Protein AF-A0A956DGI4-F1 (afdb_monomer_lite)

Secondary structure (DSSP, 8-state):
-----------------------PPP--B-TT-EEEEEEEETTSEEEEEEEE--SSSEEEEEEEGGGHHHHHHH-EEEETTT-PBPP---------SSEEEEEEE--SS---EEEEEEEE-PPPEEEEEEEEETTTEEEEEEEEE----SSS---S-EEEEE-----------SS--PPP-----TTS-S---------S--------EEEEEE-HHHHHGGG---------------------------------TTS----S-HHHHHHHHHHHTTSPEEEEEEE-TT-SSHHHHHHHHHHHHHHHHHHTT--GGGEEEEEEEEE-SSSEEEEE-S----

pLDDT: mean 73.69, std 21.44, range [23.88, 97.0]

Sequence (342 aa):
MTTQRFALGLAGLLGLLASTGCATPKIVEAPQTTLGSIVIYKNGVAYFERYADPKDKTLTLRVPVDRVDDFLKSLSIVDEKTGEPFPISYPTAQNHGDYVDMTIPLPDAPGRLKITYVTESPSWKPSYRIVLDDGGKARLQGWAVVDNTSGEDWKGIRVGVGSTSALSFRYDLHSVRLVERETLTSGEQLALAPPSGGTPYAVATRKVRVLGNIGAGDLAALDGRPIALETTVAAGADSADEGDDHGGGKKAGKVDVAKNRAGLDDHWFDNVRAQAGQHRIRVEGFAQTGDGDPGQASLERANKVKEKLVAMGVPDGNIDVVATGQFNREAVRVLATEQEVA

Structure (mmCIF, N/CA/C/O backbone):
data_AF-A0A956DGI4-F1
#
_entry.id   AF-A0A956DGI4-F1
#
loop_
_atom_site.group_PDB
_atom_site.id
_atom_site.type_symbol
_atom_site.label_atom_id
_atom_site.label_alt_id
_atom_site.label_comp_id
_atom_site.label_asym_id
_atom_site.label_entity_id
_atom_site.label_seq_id
_atom_site.pdbx_PDB_ins_code
_atom_site.Cartn_x
_atom_site.Cartn_y
_atom_site.Cartn_z
_atom_site.occupancy
_atom_site.B_iso_or_equiv
_atom_site.auth_seq_id
_atom_site.auth_comp_id
_atom_site.auth_asym_id
_atom_site.auth_atom_id
_atom_site.pdbx_PDB_model_num
ATOM 1 N N . MET A 1 1 ? 25.201 -75.216 35.289 1.00 36.78 1 MET A N 1
ATOM 2 C CA . MET A 1 1 ? 26.367 -75.348 34.391 1.00 36.78 1 MET A CA 1
ATOM 3 C C . MET A 1 1 ? 25.874 -75.086 32.974 1.00 36.78 1 MET A C 1
ATOM 5 O O . MET A 1 1 ? 24.927 -75.749 32.602 1.00 36.78 1 MET A O 1
ATOM 9 N N . THR A 1 2 ? 26.338 -74.157 32.143 1.00 41.38 2 THR A N 1
ATOM 10 C CA . THR A 1 2 ? 27.388 -73.127 32.183 1.00 41.38 2 THR A CA 1
ATOM 11 C C . THR A 1 2 ? 27.136 -72.315 30.888 1.00 41.38 2 THR A C 1
ATOM 13 O O . THR A 1 2 ? 26.994 -72.961 29.859 1.00 41.38 2 THR A O 1
ATOM 16 N N . THR A 1 3 ? 27.068 -70.969 30.956 1.00 41.59 3 THR A N 1
ATOM 17 C CA . THR A 1 3 ? 27.441 -69.979 29.892 1.00 41.59 3 THR A CA 1
ATOM 18 C C . THR A 1 3 ? 26.767 -70.054 28.487 1.00 41.59 3 THR A C 1
ATOM 20 O O . THR A 1 3 ? 26.258 -71.076 28.078 1.00 41.59 3 THR A O 1
ATOM 23 N N . GLN A 1 4 ? 26.666 -69.027 27.632 1.00 37.84 4 GLN A N 1
ATOM 24 C CA . GLN A 1 4 ? 27.251 -67.688 27.545 1.00 37.84 4 GLN A CA 1
ATOM 25 C C . GLN A 1 4 ? 26.430 -66.826 26.565 1.00 37.84 4 GLN A C 1
ATOM 27 O O . GLN A 1 4 ? 25.788 -67.321 25.645 1.00 37.84 4 GLN A O 1
ATOM 32 N N . ARG A 1 5 ? 26.519 -65.515 26.778 1.00 46.19 5 ARG A N 1
ATOM 33 C CA . ARG A 1 5 ? 25.968 -64.400 26.000 1.00 46.19 5 ARG A CA 1
ATOM 34 C C . ARG A 1 5 ? 26.623 -64.268 24.616 1.00 46.19 5 ARG A C 1
ATOM 36 O O . ARG A 1 5 ? 27.831 -64.451 24.529 1.00 46.19 5 ARG A O 1
ATOM 43 N N . PHE A 1 6 ? 25.888 -63.748 23.629 1.00 36.75 6 PHE A N 1
ATOM 44 C CA . PHE A 1 6 ? 26.435 -62.804 22.645 1.00 36.75 6 PHE A CA 1
ATOM 45 C C . PHE A 1 6 ? 25.366 -61.776 22.261 1.00 36.75 6 PHE A C 1
ATOM 47 O O . PHE A 1 6 ? 24.308 -62.110 21.737 1.00 36.75 6 PHE A O 1
ATOM 54 N N . ALA A 1 7 ? 25.651 -60.521 22.596 1.00 42.81 7 ALA A N 1
ATOM 55 C CA . ALA A 1 7 ? 24.921 -59.346 22.159 1.00 42.81 7 ALA A CA 1
ATOM 56 C C . ALA A 1 7 ? 25.509 -58.877 20.824 1.00 42.81 7 ALA A C 1
ATOM 58 O O . ALA A 1 7 ? 26.730 -58.839 20.692 1.00 42.81 7 ALA A O 1
ATOM 59 N N . LEU A 1 8 ? 24.665 -58.457 19.884 1.00 41.81 8 LEU A N 1
ATOM 60 C CA . LEU A 1 8 ? 25.049 -57.524 18.829 1.00 41.81 8 LEU A CA 1
ATOM 61 C C . LEU A 1 8 ? 23.871 -56.575 18.603 1.00 41.81 8 LEU A C 1
ATOM 63 O O . LEU A 1 8 ? 22.772 -56.997 18.249 1.00 41.81 8 LEU A O 1
ATOM 67 N N . GLY A 1 9 ? 24.100 -55.302 18.915 1.00 39.94 9 GLY A N 1
ATOM 68 C CA . GLY A 1 9 ? 23.129 -54.234 18.756 1.00 39.94 9 GLY A CA 1
ATOM 69 C C . GLY A 1 9 ? 22.966 -53.831 17.295 1.00 39.94 9 GLY A C 1
ATOM 70 O O . GLY A 1 9 ? 23.934 -53.774 16.541 1.00 39.94 9 GLY A O 1
ATOM 71 N N . LEU A 1 10 ? 21.735 -53.482 16.936 1.00 42.12 10 LEU A N 1
ATOM 72 C CA . LEU A 1 10 ? 21.436 -52.676 15.763 1.00 42.12 10 LEU A CA 1
ATOM 73 C C . LEU A 1 10 ? 20.620 -51.476 16.251 1.00 42.12 10 LEU A C 1
ATOM 75 O O . LEU A 1 10 ? 19.413 -51.563 16.467 1.00 42.12 10 LEU A O 1
ATOM 79 N N . ALA A 1 11 ? 21.315 -50.370 16.511 1.00 43.19 11 ALA A N 1
ATOM 80 C CA . ALA A 1 11 ? 20.700 -49.077 16.766 1.00 43.19 11 ALA A CA 1
ATOM 81 C C . ALA A 1 11 ? 20.099 -48.571 15.446 1.00 43.19 11 ALA A C 1
ATOM 83 O O . ALA A 1 11 ? 20.797 -48.023 14.594 1.00 43.19 11 ALA A O 1
ATOM 84 N N . GLY A 1 12 ? 18.806 -48.832 15.257 1.00 42.22 12 GLY A N 1
ATOM 85 C CA . GLY A 1 12 ? 18.016 -48.321 14.145 1.00 42.22 12 GLY A CA 1
ATOM 86 C C . GLY A 1 12 ? 17.655 -46.856 14.368 1.00 42.22 12 GLY A C 1
ATOM 87 O O . GLY A 1 12 ? 16.860 -46.533 15.244 1.00 42.22 12 GLY A O 1
ATOM 88 N N . LEU A 1 13 ? 18.280 -46.006 13.557 1.00 43.00 13 LEU A N 1
ATOM 89 C CA . LEU A 1 13 ? 18.002 -44.600 13.272 1.00 43.00 13 LEU A CA 1
ATOM 90 C C . LEU A 1 13 ? 16.515 -44.210 13.465 1.00 43.00 13 LEU A C 1
ATOM 92 O O . LEU A 1 13 ? 15.670 -44.494 12.616 1.00 43.00 13 LEU A O 1
ATOM 96 N N . LEU A 1 14 ? 16.193 -43.519 14.563 1.00 46.25 14 LEU A N 1
ATOM 97 C CA . LEU A 1 14 ? 14.907 -42.838 14.721 1.00 46.25 14 LEU A CA 1
ATOM 98 C C . LEU A 1 14 ? 14.994 -41.519 13.939 1.00 46.25 14 LEU A C 1
ATOM 100 O O . LEU A 1 14 ? 15.559 -40.533 14.409 1.00 46.25 14 LEU A O 1
ATOM 104 N N . GLY A 1 15 ? 14.523 -41.554 12.692 1.00 44.12 15 GLY A N 1
ATOM 105 C CA . GLY A 1 15 ? 14.494 -40.409 11.790 1.00 44.12 15 GLY A CA 1
ATOM 106 C C . GLY A 1 15 ? 13.700 -39.251 12.390 1.00 44.12 15 GLY A C 1
ATOM 107 O O . GLY A 1 15 ? 12.496 -39.351 12.615 1.00 44.12 15 GLY A O 1
ATOM 108 N N . LEU A 1 16 ? 14.412 -38.155 12.634 1.00 46.66 16 LEU A N 1
ATOM 109 C CA . LEU A 1 16 ? 13.902 -36.847 13.008 1.00 46.66 16 LEU A CA 1
ATOM 110 C C . LEU A 1 16 ? 12.985 -36.341 11.874 1.00 46.66 16 LEU A C 1
ATOM 112 O O . LEU A 1 16 ? 13.466 -35.802 10.877 1.00 46.66 16 LEU A O 1
ATOM 116 N N . LEU A 1 17 ? 11.665 -36.534 11.987 1.00 50.22 17 LEU A N 1
ATOM 117 C CA . LEU A 1 17 ? 10.711 -35.777 11.175 1.00 50.22 17 LEU A CA 1
ATOM 118 C C . LEU A 1 17 ? 10.783 -34.324 11.648 1.00 50.22 17 LEU A C 1
ATOM 120 O O . LEU A 1 17 ? 10.170 -33.944 12.644 1.00 50.22 17 LEU A O 1
ATOM 124 N N . ALA A 1 18 ? 11.581 -33.528 10.939 1.00 47.06 18 ALA A N 1
ATOM 125 C CA . ALA A 1 18 ? 11.559 -32.085 11.043 1.00 47.06 18 ALA A CA 1
ATOM 126 C C . ALA A 1 18 ? 10.129 -31.617 10.759 1.00 47.06 18 ALA A C 1
ATOM 128 O O . ALA A 1 18 ? 9.601 -31.785 9.660 1.00 47.06 18 ALA A O 1
ATOM 129 N N . SER A 1 19 ? 9.506 -31.054 11.786 1.00 45.88 19 SER A N 1
ATOM 130 C CA . SER A 1 19 ? 8.287 -30.272 11.693 1.00 45.88 19 SER A CA 1
ATOM 131 C C . SER A 1 19 ? 8.463 -29.215 10.604 1.00 45.88 19 SER A C 1
ATOM 133 O O . SER A 1 19 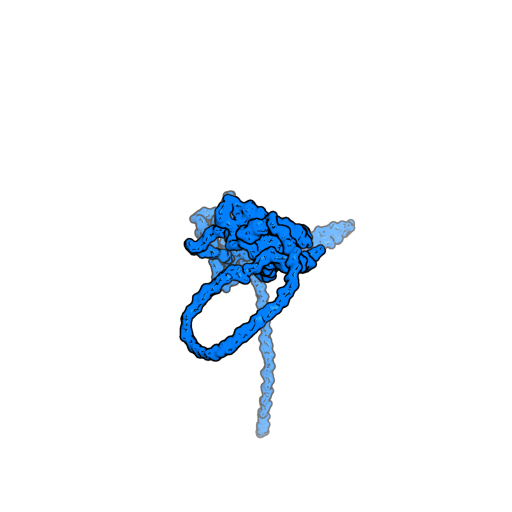? 9.145 -28.208 10.808 1.00 45.88 19 SER A O 1
ATOM 135 N N . THR A 1 20 ? 7.857 -29.435 9.443 1.00 47.94 20 THR A N 1
ATOM 136 C CA . THR A 1 20 ? 7.549 -28.366 8.500 1.00 47.94 20 THR A CA 1
ATOM 137 C C . THR A 1 20 ? 6.625 -27.404 9.232 1.00 47.94 20 THR A C 1
ATOM 139 O O . THR A 1 20 ? 5.431 -27.666 9.373 1.00 47.94 20 THR A O 1
ATOM 142 N N . GLY A 1 21 ? 7.198 -26.338 9.791 1.00 43.00 21 GLY A N 1
ATOM 143 C CA . GLY A 1 21 ? 6.426 -25.257 10.375 1.00 43.00 21 GLY A CA 1
ATOM 144 C C . GLY A 1 21 ? 5.516 -24.699 9.293 1.00 43.00 21 GLY A C 1
ATOM 145 O O . GLY A 1 21 ? 5.997 -24.165 8.295 1.00 43.00 21 GLY A O 1
ATOM 146 N N . CYS A 1 22 ? 4.204 -24.844 9.469 1.00 45.53 22 CYS A N 1
ATOM 147 C CA . CYS A 1 22 ? 3.253 -24.008 8.759 1.00 45.53 22 CYS A CA 1
ATOM 148 C C . CYS A 1 22 ? 3.603 -22.570 9.137 1.00 45.53 22 CYS A C 1
ATOM 150 O O . CYS A 1 22 ? 3.351 -22.158 10.269 1.00 45.53 22 CYS A O 1
ATOM 152 N N . ALA A 1 23 ? 4.242 -21.836 8.226 1.00 52.00 23 ALA A N 1
ATOM 153 C CA . ALA A 1 23 ? 4.429 -20.408 8.384 1.00 52.00 23 ALA A CA 1
ATOM 154 C C . ALA A 1 23 ? 3.029 -19.795 8.460 1.00 52.00 23 ALA A C 1
ATOM 156 O O . ALA A 1 23 ? 2.317 -19.705 7.459 1.00 52.00 23 ALA A O 1
ATOM 157 N N . THR A 1 24 ? 2.587 -19.471 9.672 1.00 61.22 24 THR A N 1
ATOM 158 C CA . THR A 1 24 ? 1.338 -18.751 9.874 1.00 61.22 24 THR A CA 1
ATOM 159 C C . THR A 1 24 ? 1.478 -17.403 9.177 1.00 61.22 24 THR A C 1
ATOM 161 O O . THR A 1 24 ? 2.504 -16.743 9.379 1.00 61.22 24 THR A O 1
ATOM 164 N N . PRO A 1 25 ? 0.503 -16.986 8.352 1.00 64.19 25 PRO A N 1
ATOM 165 C CA . PRO A 1 25 ? 0.557 -15.668 7.740 1.00 64.19 25 PRO A CA 1
ATOM 166 C C . PRO A 1 25 ? 0.709 -14.628 8.852 1.00 64.19 25 PRO A C 1
ATOM 168 O O . PRO A 1 25 ? -0.033 -14.673 9.831 1.00 64.19 25 PRO A O 1
ATOM 171 N N . LYS A 1 26 ? 1.693 -13.732 8.726 1.00 78.25 26 LYS A N 1
ATOM 172 C CA . LYS A 1 26 ? 1.887 -12.607 9.651 1.00 78.25 26 LYS A CA 1
ATOM 173 C C . LYS A 1 26 ? 0.815 -11.558 9.381 1.00 78.25 26 LYS A C 1
ATOM 175 O O . LYS A 1 26 ? 0.425 -11.372 8.224 1.00 78.25 26 LYS A O 1
ATOM 180 N N . ILE A 1 27 ? 0.307 -10.900 10.421 1.00 84.69 27 ILE A N 1
ATOM 181 C CA . ILE A 1 27 ? -0.916 -10.087 10.336 1.00 84.69 27 ILE A CA 1
ATOM 182 C C . ILE A 1 27 ? -0.747 -8.771 11.089 1.00 84.69 27 ILE A C 1
ATOM 184 O O . ILE A 1 27 ? 0.014 -8.710 12.039 1.00 84.69 27 ILE A O 1
ATOM 188 N N . VAL A 1 28 ? -1.443 -7.713 10.670 1.00 83.56 28 VAL A N 1
ATOM 189 C CA . VAL A 1 28 ? -1.433 -6.432 11.391 1.00 83.56 28 VAL A CA 1
ATOM 190 C C . VAL A 1 28 ? -2.102 -6.591 12.758 1.00 83.56 28 VAL A C 1
ATOM 192 O O . VAL A 1 28 ? -3.297 -6.871 12.826 1.00 83.56 28 VAL A O 1
ATOM 195 N N . GLU A 1 29 ? -1.352 -6.369 13.836 1.00 88.56 29 GLU A N 1
ATOM 196 C CA . GLU A 1 29 ? -1.858 -6.399 15.210 1.00 88.56 29 GLU A CA 1
ATOM 197 C C . GLU A 1 29 ? -2.193 -4.975 15.670 1.00 88.56 29 GLU A C 1
ATOM 199 O O . GLU A 1 29 ? -1.341 -4.085 15.685 1.00 88.56 29 GLU A O 1
ATOM 204 N N . ALA A 1 30 ? -3.446 -4.748 16.061 1.00 85.50 30 ALA A N 1
ATOM 205 C CA . ALA A 1 30 ? -3.943 -3.428 16.443 1.00 85.50 30 ALA A CA 1
ATOM 206 C C . ALA A 1 30 ? -4.818 -3.516 17.710 1.00 85.50 30 ALA A C 1
ATOM 208 O O . ALA A 1 30 ? -6.036 -3.326 17.633 1.00 85.50 30 ALA A O 1
ATOM 209 N N . PRO A 1 31 ? -4.226 -3.822 18.882 1.00 83.19 31 PRO A N 1
ATOM 210 C CA . PRO A 1 31 ? -4.966 -4.182 20.097 1.00 83.19 31 PRO A CA 1
ATOM 211 C C . PRO A 1 31 ? -5.831 -3.044 20.660 1.00 83.19 31 PRO A C 1
ATOM 213 O O . PRO A 1 31 ? -6.813 -3.300 21.348 1.00 83.19 31 PRO A O 1
ATOM 216 N N . GLN A 1 32 ? -5.497 -1.788 20.354 1.00 86.06 32 GLN A N 1
ATOM 217 C CA . GLN A 1 32 ? -6.248 -0.600 20.782 1.00 86.06 32 GLN A CA 1
ATOM 218 C C . GLN A 1 32 ? -7.413 -0.248 19.837 1.00 86.06 32 GLN A C 1
ATOM 220 O O . GLN A 1 32 ? -8.002 0.827 19.941 1.00 86.06 32 GLN A O 1
ATOM 225 N N . THR A 1 33 ? -7.731 -1.122 18.880 1.00 92.19 33 THR A N 1
ATOM 226 C CA . THR A 1 33 ? -8.705 -0.847 17.821 1.00 92.19 33 THR A CA 1
ATOM 227 C C . THR A 1 33 ? -9.729 -1.969 17.707 1.00 92.19 33 THR A C 1
ATOM 229 O O . THR A 1 33 ? -9.465 -3.114 18.060 1.00 92.19 33 THR A O 1
ATOM 232 N N . THR A 1 34 ? -10.898 -1.654 17.162 1.00 94.19 34 THR A N 1
ATOM 233 C CA . THR A 1 34 ? -11.936 -2.628 16.813 1.00 94.19 34 THR A CA 1
ATOM 234 C C . THR A 1 34 ? -12.131 -2.645 15.304 1.00 94.19 34 THR A C 1
ATOM 236 O O . THR A 1 34 ? -12.315 -1.589 14.696 1.00 94.19 34 THR A O 1
ATOM 239 N N . LEU A 1 35 ? -12.105 -3.832 14.694 1.00 95.19 35 LEU A N 1
ATOM 240 C CA . LEU A 1 35 ? -12.415 -3.998 13.276 1.00 95.19 35 LEU A CA 1
ATOM 241 C C . LEU A 1 35 ? -13.899 -3.691 13.017 1.00 95.19 35 LEU A C 1
ATOM 243 O O . LEU A 1 35 ? -14.771 -4.207 13.709 1.00 95.19 35 LEU A O 1
ATOM 247 N N . GLY A 1 36 ? -14.183 -2.842 12.029 1.00 95.12 36 GLY A N 1
ATOM 248 C CA . GLY A 1 36 ? -15.541 -2.427 11.669 1.00 95.12 36 GLY A CA 1
ATOM 249 C C . GLY A 1 36 ? -15.981 -2.929 10.299 1.00 95.12 36 GLY A C 1
ATOM 250 O O . GLY A 1 36 ? -17.061 -3.511 10.166 1.00 95.12 36 GLY A O 1
ATOM 251 N N . SER A 1 37 ? -15.134 -2.737 9.287 1.00 96.25 37 SER A N 1
ATOM 252 C CA . SER A 1 37 ? -15.418 -3.174 7.919 1.00 96.25 37 SER A CA 1
ATOM 253 C C . SER A 1 37 ? -14.202 -3.823 7.276 1.00 96.25 37 SER A C 1
ATOM 255 O O . SER A 1 37 ? -13.066 -3.408 7.503 1.00 96.25 37 SER A O 1
ATOM 257 N N . ILE A 1 38 ? -14.457 -4.794 6.404 1.00 95.25 38 ILE A N 1
ATOM 258 C CA . ILE A 1 38 ? -13.459 -5.358 5.502 1.00 95.25 38 ILE A CA 1
ATOM 259 C C . ILE A 1 38 ? -14.042 -5.478 4.096 1.00 95.25 38 ILE A C 1
ATOM 261 O O . ILE A 1 38 ? -15.174 -5.931 3.921 1.00 95.25 38 ILE A O 1
ATOM 265 N N . VAL A 1 39 ? -13.275 -5.080 3.082 1.00 94.75 39 VAL A N 1
ATOM 266 C CA . VAL A 1 39 ? -13.615 -5.311 1.673 1.00 94.75 39 VAL A CA 1
ATOM 267 C C . VAL A 1 39 ? -12.472 -6.047 1.002 1.00 94.75 39 VAL A C 1
ATOM 269 O O . VAL A 1 39 ? -11.353 -5.545 0.969 1.00 94.75 39 VAL A O 1
ATOM 272 N N . ILE A 1 40 ? -12.755 -7.227 0.457 1.00 93.94 40 ILE A N 1
ATOM 273 C CA . ILE A 1 40 ? -11.740 -8.121 -0.109 1.00 93.94 40 ILE A CA 1
ATOM 274 C C . ILE A 1 40 ? -11.855 -8.115 -1.622 1.00 93.94 40 ILE A C 1
ATOM 276 O O . ILE A 1 40 ? -12.933 -8.335 -2.182 1.00 93.94 40 ILE A O 1
ATOM 280 N N . TYR A 1 41 ? -10.737 -7.881 -2.295 1.00 92.00 41 TYR A N 1
ATOM 281 C CA . TYR A 1 41 ? -10.686 -7.749 -3.740 1.00 92.00 41 TYR A CA 1
ATOM 282 C C . TYR A 1 41 ? -10.040 -8.969 -4.397 1.00 92.00 41 TYR A C 1
ATOM 284 O O . TYR A 1 41 ? -9.203 -9.662 -3.819 1.00 92.00 41 TYR A O 1
ATOM 292 N N . LYS A 1 42 ? -10.426 -9.246 -5.648 1.00 91.50 42 LYS A N 1
ATOM 293 C CA . LYS A 1 42 ? -9.857 -10.366 -6.416 1.00 91.50 42 LYS A CA 1
ATOM 294 C C . LYS A 1 42 ? -8.380 -10.182 -6.767 1.00 91.50 42 LYS A C 1
ATOM 296 O O . LYS A 1 42 ? -7.699 -11.172 -7.002 1.00 91.50 42 LYS A O 1
ATOM 301 N N . ASN A 1 43 ? -7.887 -8.946 -6.796 1.00 89.00 43 ASN A N 1
ATOM 302 C CA . ASN A 1 43 ? -6.488 -8.618 -7.083 1.00 89.00 43 ASN A CA 1
ATOM 303 C C . ASN A 1 43 ? -5.537 -8.828 -5.882 1.00 89.00 43 ASN A C 1
ATOM 305 O O . ASN A 1 43 ? -4.384 -8.406 -5.946 1.00 89.00 43 ASN A O 1
ATOM 309 N N . GLY A 1 44 ? -5.997 -9.479 -4.807 1.00 89.06 44 GLY A N 1
ATOM 310 C CA . GLY A 1 44 ? -5.144 -9.910 -3.696 1.00 89.06 44 GLY A CA 1
ATOM 311 C C . GLY A 1 44 ? -4.915 -8.857 -2.613 1.00 89.06 44 GLY A C 1
ATOM 312 O O . GLY A 1 44 ? -3.974 -8.978 -1.834 1.00 89.06 44 GLY A O 1
ATOM 313 N N . VAL A 1 45 ? -5.754 -7.821 -2.553 1.00 90.88 45 VAL A N 1
ATOM 314 C CA . VAL A 1 45 ? -5.725 -6.838 -1.464 1.00 90.88 45 VAL A CA 1
ATOM 315 C C . VAL A 1 45 ? -7.054 -6.799 -0.722 1.00 90.88 45 VAL A C 1
ATOM 317 O O . VAL A 1 45 ? -8.115 -7.072 -1.288 1.00 90.88 45 VAL A O 1
ATOM 320 N N . ALA A 1 46 ? -7.002 -6.420 0.549 1.00 92.50 46 ALA A N 1
ATOM 321 C CA . ALA A 1 46 ? -8.181 -6.119 1.342 1.00 92.50 46 ALA A CA 1
ATOM 322 C C . ALA A 1 46 ? -8.072 -4.728 1.962 1.00 92.50 46 ALA A C 1
ATOM 324 O O . ALA A 1 46 ? -7.026 -4.344 2.483 1.00 92.50 46 ALA A O 1
ATOM 325 N N . TYR A 1 47 ? -9.177 -3.993 1.896 1.00 93.94 47 TYR A N 1
ATOM 326 C CA . TYR A 1 47 ? -9.391 -2.735 2.595 1.00 93.94 47 TYR A CA 1
ATOM 327 C C . TYR A 1 47 ? -9.958 -3.022 3.981 1.00 93.94 47 TYR A C 1
ATOM 329 O O . TYR A 1 47 ? -10.936 -3.761 4.105 1.00 93.94 47 TYR A O 1
ATOM 337 N N . PHE A 1 48 ? -9.369 -2.412 5.000 1.00 95.31 48 PHE A N 1
ATOM 338 C CA . PHE A 1 48 ? -9.780 -2.523 6.391 1.00 95.31 48 PHE A CA 1
ATOM 339 C C . PHE A 1 48 ? -10.216 -1.156 6.904 1.00 95.31 48 PHE A C 1
ATOM 341 O O . PHE A 1 48 ? -9.550 -0.152 6.666 1.00 95.31 48 PHE A O 1
ATOM 348 N N . GLU A 1 49 ? -11.313 -1.140 7.650 1.00 96.31 49 GLU A N 1
ATOM 349 C CA . GLU A 1 49 ? -11.786 0.006 8.417 1.00 96.31 49 GLU A CA 1
ATOM 350 C C . GLU A 1 49 ? -11.868 -0.414 9.882 1.00 96.31 49 GLU A C 1
ATOM 352 O O . GLU A 1 49 ? -12.581 -1.360 10.233 1.00 96.31 49 GLU A O 1
ATOM 357 N N . ARG A 1 50 ? -11.125 0.281 10.737 1.00 95.44 50 ARG A N 1
ATOM 358 C CA . ARG A 1 50 ? -11.065 0.053 12.179 1.00 95.44 50 ARG A CA 1
ATOM 359 C C . ARG A 1 50 ? -11.409 1.336 12.912 1.00 95.44 50 ARG A C 1
ATOM 361 O O . ARG A 1 50 ? -11.204 2.431 12.394 1.00 95.44 50 ARG A O 1
ATOM 368 N N . TYR A 1 51 ? -11.878 1.192 14.140 1.00 95.25 51 TYR A N 1
ATOM 369 C CA . TYR A 1 51 ? -12.154 2.316 15.022 1.00 95.25 51 TYR A CA 1
ATOM 370 C C . TYR A 1 51 ? -11.315 2.220 16.285 1.00 95.25 51 TYR A C 1
ATOM 372 O O . TYR A 1 51 ? -11.083 1.121 16.788 1.00 95.25 51 TYR A O 1
ATOM 380 N N . ALA A 1 52 ? -10.892 3.361 16.813 1.00 94.06 52 ALA A N 1
ATOM 381 C CA . ALA A 1 52 ? -10.212 3.448 18.098 1.00 94.06 52 ALA A CA 1
ATOM 382 C C . ALA A 1 52 ? -10.845 4.546 18.950 1.00 94.06 52 ALA A C 1
ATOM 384 O O . ALA A 1 52 ? -11.255 5.577 18.425 1.00 94.06 52 ALA A O 1
ATOM 385 N N . ASP A 1 53 ? -10.901 4.319 20.257 1.00 92.44 53 ASP A N 1
ATOM 386 C CA . ASP A 1 53 ? -11.235 5.333 21.260 1.00 92.44 53 ASP A CA 1
ATOM 387 C C . ASP A 1 53 ? -10.004 5.485 22.170 1.00 92.44 53 ASP A C 1
ATOM 389 O O . ASP A 1 53 ? -9.885 4.780 23.182 1.00 92.44 53 ASP A O 1
ATOM 393 N N . PRO A 1 54 ? -8.985 6.246 21.721 1.00 87.31 54 PRO A N 1
ATOM 394 C CA . PRO A 1 54 ? -7.682 6.269 22.366 1.00 87.31 54 PRO A CA 1
ATOM 395 C C . PRO A 1 54 ? -7.786 6.959 23.722 1.00 87.31 54 PRO A C 1
ATOM 397 O O . PRO A 1 54 ? -8.228 8.100 23.821 1.00 87.31 54 PRO A O 1
ATOM 400 N N . LYS A 1 55 ? -7.326 6.278 24.773 1.00 83.25 55 LYS A N 1
ATOM 401 C CA . LYS A 1 55 ? -7.166 6.883 26.106 1.00 83.25 55 LYS A CA 1
ATOM 402 C C . LYS A 1 55 ? -5.797 7.528 26.292 1.00 83.25 55 LYS A C 1
ATOM 404 O O . LYS A 1 55 ? -5.640 8.421 27.118 1.00 83.25 55 LYS A O 1
ATOM 409 N N . ASP A 1 56 ? -4.826 7.052 25.522 1.00 83.12 56 ASP A N 1
ATOM 410 C CA . ASP A 1 56 ? -3.442 7.491 25.563 1.00 83.12 56 ASP A CA 1
ATOM 411 C C . ASP A 1 56 ? -3.157 8.464 24.416 1.00 83.12 56 ASP A C 1
ATOM 413 O O . ASP A 1 56 ? -3.832 8.467 23.386 1.00 83.12 56 ASP A O 1
ATOM 417 N N . LYS A 1 57 ? -2.075 9.235 24.552 1.00 87.00 57 LYS A N 1
ATOM 418 C CA . LYS A 1 57 ? -1.574 10.140 23.502 1.00 87.00 57 LYS A CA 1
ATOM 419 C C . LYS A 1 57 ? -0.867 9.404 22.357 1.00 87.00 57 LYS A C 1
ATOM 421 O O . LYS A 1 57 ? -0.190 10.023 21.542 1.00 87.00 57 LYS A O 1
ATOM 426 N N . THR A 1 58 ? -0.955 8.079 22.322 1.00 87.31 58 THR A N 1
ATOM 427 C CA . THR A 1 58 ? -0.266 7.234 21.348 1.00 87.31 58 THR A CA 1
ATOM 428 C C . THR A 1 58 ? -1.143 6.061 20.952 1.00 87.31 58 THR A C 1
ATOM 430 O O . THR A 1 58 ? -1.716 5.395 21.814 1.00 87.31 58 THR A O 1
ATOM 433 N N . LEU A 1 59 ? -1.180 5.774 19.654 1.00 89.38 59 LEU A N 1
ATOM 434 C CA . LEU A 1 59 ? -1.776 4.571 19.086 1.00 89.38 59 LEU A CA 1
ATOM 435 C C . LEU A 1 59 ? -0.668 3.678 18.529 1.00 89.38 59 LEU A C 1
ATOM 437 O O . LEU A 1 59 ? 0.148 4.143 17.734 1.00 89.38 59 LEU A O 1
ATOM 441 N N . THR A 1 60 ? -0.657 2.401 18.904 1.00 89.00 60 THR A N 1
ATOM 442 C CA . THR A 1 60 ? 0.335 1.435 18.413 1.00 89.00 60 THR A CA 1
ATOM 443 C C . THR A 1 60 ? -0.295 0.417 17.469 1.00 89.00 60 THR A C 1
ATOM 445 O O . THR A 1 60 ? -1.283 -0.239 17.804 1.00 89.00 60 THR A O 1
ATOM 448 N N . LEU A 1 61 ? 0.318 0.259 16.295 1.00 90.38 61 LEU A N 1
ATOM 449 C CA . LEU A 1 61 ? -0.028 -0.729 15.275 1.00 90.38 61 LEU A CA 1
ATOM 450 C C . LEU A 1 61 ? 1.224 -1.552 14.965 1.00 90.38 61 LEU A C 1
ATOM 452 O O . LEU A 1 61 ? 2.260 -0.987 14.624 1.00 90.38 61 LEU A O 1
ATOM 456 N N . ARG A 1 62 ? 1.152 -2.878 15.079 1.00 90.19 62 ARG A N 1
ATOM 457 C CA . ARG A 1 62 ? 2.279 -3.767 14.767 1.00 90.19 62 ARG A CA 1
ATOM 458 C C . ARG A 1 62 ? 2.054 -4.368 13.395 1.00 90.19 62 ARG A C 1
ATOM 460 O O . ARG A 1 62 ? 1.112 -5.130 13.188 1.00 90.19 62 ARG A O 1
ATOM 467 N N . VAL A 1 63 ? 2.889 -3.988 12.439 1.00 90.12 63 VAL A N 1
ATOM 468 C CA . VAL A 1 63 ? 2.696 -4.321 11.026 1.00 90.12 63 VAL A CA 1
ATOM 469 C C . VAL A 1 63 ? 3.790 -5.294 10.589 1.00 90.12 63 VAL A C 1
ATOM 471 O O . VAL A 1 63 ? 4.966 -4.998 10.797 1.00 90.12 63 VAL A O 1
ATOM 474 N N . PRO A 1 64 ? 3.451 -6.448 9.992 1.00 89.69 64 PRO A N 1
ATOM 475 C CA . PRO A 1 64 ? 4.442 -7.353 9.415 1.00 89.69 64 PRO A CA 1
ATOM 476 C C . PRO A 1 64 ? 5.318 -6.642 8.384 1.00 89.69 64 PRO A C 1
ATOM 478 O O . PRO A 1 64 ? 4.782 -5.892 7.569 1.00 89.69 64 PRO A O 1
ATOM 481 N N . VAL A 1 65 ? 6.634 -6.888 8.384 1.00 85.88 65 VAL A N 1
ATOM 482 C CA . VAL A 1 65 ? 7.585 -6.210 7.471 1.00 85.88 65 VAL A CA 1
ATOM 483 C C . VAL A 1 65 ? 7.169 -6.336 6.002 1.00 85.88 65 VAL A C 1
ATOM 485 O O . VAL A 1 65 ? 7.242 -5.370 5.251 1.00 85.88 65 VAL A O 1
ATOM 488 N N . ASP A 1 66 ? 6.648 -7.495 5.606 1.00 85.62 66 ASP A N 1
ATOM 489 C CA . ASP A 1 66 ? 6.155 -7.782 4.256 1.00 85.62 66 ASP A CA 1
ATOM 490 C C . ASP A 1 66 ? 4.876 -7.018 3.873 1.00 85.62 66 ASP A C 1
ATOM 492 O O . ASP A 1 66 ? 4.531 -6.954 2.695 1.00 85.62 66 ASP A O 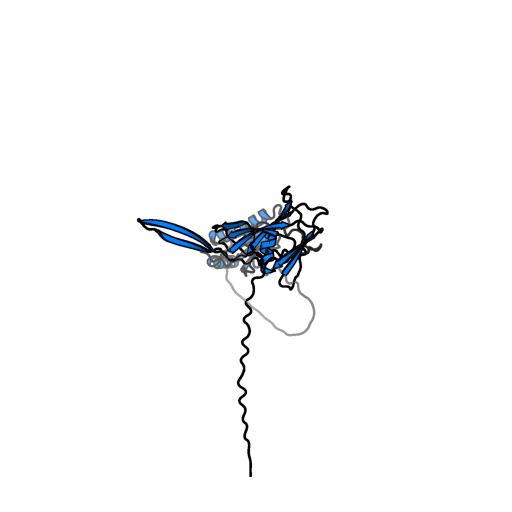1
ATOM 496 N N . ARG A 1 67 ? 4.182 -6.408 4.842 1.00 88.56 67 ARG A N 1
ATOM 497 C CA . ARG A 1 67 ? 2.967 -5.602 4.633 1.00 88.56 67 ARG A CA 1
ATOM 498 C C . ARG A 1 67 ? 3.163 -4.108 4.877 1.00 88.56 67 ARG A C 1
ATOM 500 O O . ARG A 1 67 ? 2.252 -3.339 4.572 1.00 88.56 67 ARG A O 1
ATOM 507 N N . VAL A 1 68 ? 4.310 -3.692 5.423 1.00 88.69 68 VAL A N 1
ATOM 508 C CA . VAL A 1 68 ? 4.592 -2.288 5.777 1.00 88.69 68 VAL A CA 1
ATOM 509 C C . VAL A 1 68 ? 4.388 -1.367 4.582 1.00 88.69 68 VAL A C 1
ATOM 511 O O . VAL A 1 68 ? 3.752 -0.328 4.718 1.00 88.69 68 VAL A O 1
ATOM 514 N N . ASP A 1 69 ? 4.865 -1.757 3.405 1.00 88.56 69 ASP A N 1
ATOM 515 C CA . ASP A 1 69 ? 4.780 -0.926 2.208 1.00 88.56 69 ASP A CA 1
ATOM 516 C C . ASP A 1 69 ? 3.344 -0.594 1.798 1.00 88.56 69 ASP A C 1
ATOM 518 O O . ASP A 1 69 ? 3.023 0.556 1.499 1.00 88.56 69 ASP A O 1
ATOM 522 N N . ASP A 1 70 ? 2.466 -1.593 1.782 1.00 89.06 70 ASP A N 1
ATOM 523 C CA . ASP A 1 70 ? 1.067 -1.403 1.392 1.00 89.06 70 ASP A CA 1
ATOM 524 C C . ASP A 1 70 ? 0.280 -0.674 2.481 1.00 89.06 70 ASP A C 1
ATOM 526 O O . ASP A 1 70 ? -0.566 0.178 2.186 1.00 89.06 70 ASP A O 1
ATOM 530 N N . PHE A 1 71 ? 0.639 -0.935 3.738 1.00 90.25 71 PHE A N 1
ATOM 531 C CA . PHE A 1 71 ? 0.115 -0.216 4.884 1.00 90.25 71 PHE A CA 1
ATOM 532 C C . PHE A 1 71 ? 0.447 1.280 4.793 1.00 90.25 71 PHE A C 1
ATOM 534 O O . PHE A 1 71 ? -0.458 2.108 4.841 1.00 90.25 71 PHE A O 1
ATOM 541 N N . LEU A 1 72 ? 1.712 1.644 4.559 1.00 88.88 72 LEU A N 1
ATOM 542 C CA . LEU A 1 72 ? 2.158 3.038 4.463 1.00 88.88 72 LEU A CA 1
ATOM 543 C C . LEU A 1 72 ? 1.550 3.794 3.270 1.00 88.88 72 LEU A C 1
ATOM 545 O O . LEU A 1 72 ? 1.273 4.983 3.391 1.00 88.88 72 LEU A O 1
ATOM 549 N N . LYS A 1 73 ? 1.288 3.125 2.136 1.00 88.44 73 LYS A N 1
ATOM 550 C CA . LYS A 1 73 ? 0.639 3.748 0.957 1.00 88.44 73 LYS A CA 1
ATOM 551 C C . LYS A 1 73 ? -0.785 4.217 1.215 1.00 88.44 73 LYS A C 1
ATOM 553 O O . LYS A 1 73 ? -1.280 5.083 0.498 1.00 88.44 73 LYS A O 1
ATOM 558 N N . SER A 1 74 ? -1.476 3.557 2.136 1.00 91.75 74 SER A N 1
ATOM 559 C CA . SER A 1 74 ? -2.934 3.613 2.232 1.00 91.75 74 SER A CA 1
ATOM 560 C C . SER A 1 74 ? -3.446 3.998 3.614 1.00 91.75 74 SER A C 1
ATOM 562 O O . SER A 1 74 ? -4.638 4.273 3.750 1.00 91.75 74 SER A O 1
ATOM 564 N N . LEU A 1 75 ? -2.571 4.020 4.624 1.00 93.25 75 LEU A N 1
ATOM 565 C CA . LEU A 1 75 ? -2.927 4.369 5.988 1.00 93.25 75 LEU A CA 1
ATOM 566 C C . LEU A 1 75 ? -3.524 5.775 6.041 1.00 93.25 75 LEU A C 1
ATOM 568 O O . LEU A 1 75 ? -2.892 6.767 5.685 1.00 93.25 75 LEU A O 1
ATOM 572 N N . SER A 1 76 ? -4.738 5.851 6.565 1.00 93.56 76 SER A N 1
ATOM 573 C CA . SER A 1 76 ? -5.415 7.098 6.879 1.00 93.56 76 SER A CA 1
ATOM 574 C C . SER A 1 76 ? -6.035 6.991 8.262 1.00 93.56 76 SER A C 1
ATOM 576 O O . SER A 1 76 ? -6.711 6.009 8.576 1.00 93.56 76 SER A O 1
ATOM 578 N N . ILE A 1 77 ? -5.782 8.003 9.088 1.00 93.56 77 ILE A N 1
ATOM 579 C CA . ILE A 1 77 ? -6.343 8.146 10.427 1.00 93.56 77 ILE A CA 1
ATOM 580 C C . ILE A 1 77 ? -7.075 9.480 10.442 1.00 93.56 77 ILE A C 1
ATOM 582 O O . ILE A 1 77 ? -6.459 10.528 10.244 1.00 93.56 77 ILE A O 1
ATOM 586 N N . VAL A 1 78 ? -8.386 9.428 10.646 1.00 93.75 78 VAL A N 1
ATOM 587 C CA . VAL A 1 78 ? -9.255 10.608 10.664 1.00 93.75 78 VAL A CA 1
ATOM 588 C C . VAL A 1 78 ? -10.121 10.609 11.913 1.00 93.75 78 VAL A C 1
ATOM 590 O O . VAL A 1 78 ? -10.424 9.547 12.464 1.00 93.75 78 VAL A O 1
ATOM 593 N N . ASP A 1 79 ? -10.558 11.786 12.344 1.00 92.38 79 ASP A N 1
ATOM 594 C CA . ASP A 1 79 ? -11.616 11.888 13.348 1.00 92.38 79 ASP A CA 1
ATOM 595 C C . ASP A 1 79 ? -12.925 11.360 12.740 1.00 92.38 79 ASP A C 1
ATOM 597 O O . ASP A 1 79 ? -13.288 11.697 11.611 1.00 92.38 79 ASP A O 1
ATOM 601 N N . GLU A 1 80 ? -13.629 10.484 13.454 1.00 93.44 80 GLU A N 1
ATOM 602 C CA . GLU A 1 80 ? -14.838 9.831 12.945 1.00 93.44 80 GLU A CA 1
ATOM 603 C C . GLU A 1 80 ? -15.965 10.838 12.671 1.00 93.44 80 GLU A C 1
ATOM 605 O O . GLU A 1 80 ? -16.743 10.641 11.735 1.00 93.44 80 GLU A O 1
ATOM 610 N N . LYS A 1 81 ? -16.060 11.909 13.469 1.00 91.38 81 LYS A N 1
ATOM 611 C CA . LYS A 1 81 ? -17.136 12.900 13.373 1.00 91.38 81 LYS A CA 1
ATOM 612 C C . LYS A 1 81 ? -16.806 13.999 12.376 1.00 91.38 81 LYS A C 1
ATOM 614 O O . LYS A 1 81 ? -17.674 14.362 11.586 1.00 91.38 81 LYS A O 1
ATOM 619 N N . THR A 1 82 ? -15.596 14.553 12.434 1.00 91.25 82 THR A N 1
ATOM 620 C CA . THR A 1 82 ? -15.214 15.697 11.588 1.00 91.25 82 THR A CA 1
ATOM 621 C C . THR A 1 82 ? -14.624 15.262 10.249 1.00 91.25 82 THR A C 1
ATOM 623 O O . THR A 1 82 ? -14.695 16.013 9.280 1.00 91.25 82 THR A O 1
ATOM 626 N N . GLY A 1 83 ? -14.070 14.047 10.163 1.00 91.94 83 GLY A N 1
ATOM 627 C CA . GLY A 1 83 ? -13.336 13.569 8.992 1.00 91.94 83 GLY A CA 1
ATOM 628 C C . GLY A 1 83 ? -11.959 14.216 8.822 1.00 91.94 83 GLY A C 1
ATOM 629 O O . GLY A 1 83 ? -11.303 13.971 7.810 1.00 91.94 83 GLY A O 1
ATOM 630 N N . GLU A 1 84 ? -11.515 15.030 9.783 1.00 90.56 84 GLU A N 1
ATOM 631 C CA . GLU A 1 84 ? -10.214 15.690 9.722 1.00 90.56 84 GLU A CA 1
ATOM 632 C C . GLU A 1 84 ? -9.079 14.663 9.855 1.00 90.56 84 GLU A C 1
ATOM 634 O O . GLU A 1 84 ? -9.123 13.817 10.756 1.00 90.56 84 GLU A O 1
ATOM 639 N N . PRO A 1 85 ? -8.068 14.701 8.969 1.00 90.81 85 PRO A N 1
ATOM 640 C CA . PRO A 1 85 ? -6.935 13.791 9.031 1.00 90.81 85 PRO A CA 1
ATOM 641 C C . PRO A 1 85 ? -5.948 14.182 10.132 1.00 90.81 85 PRO A C 1
ATOM 643 O O . PRO A 1 85 ? -5.647 15.358 10.331 1.00 90.81 85 PRO A O 1
ATOM 646 N N . PHE A 1 86 ? -5.376 13.177 10.792 1.00 85.12 86 PHE A N 1
ATOM 647 C CA . PHE A 1 86 ? -4.287 13.361 11.748 1.00 85.12 86 PHE A CA 1
ATOM 648 C C . PHE A 1 86 ? -2.920 13.224 11.063 1.00 85.12 86 PHE A C 1
ATOM 650 O O . PHE A 1 86 ? -2.756 12.358 10.199 1.00 85.12 86 PHE A O 1
ATOM 657 N N . PRO A 1 87 ? -1.913 14.035 11.445 1.00 81.12 87 PRO A N 1
ATOM 658 C CA . PRO A 1 87 ? -0.542 13.808 11.012 1.00 81.12 87 PRO A CA 1
ATOM 659 C C . PRO A 1 87 ? -0.028 12.490 11.600 1.00 81.12 87 PRO A C 1
ATOM 661 O O . PRO A 1 87 ? -0.200 12.216 12.787 1.00 81.12 87 PRO A O 1
ATOM 664 N N . ILE A 1 88 ? 0.618 11.679 10.766 1.00 78.81 88 ILE A N 1
ATOM 665 C CA . ILE A 1 88 ? 1.136 10.370 11.160 1.00 78.81 88 ILE A CA 1
ATOM 666 C C . ILE A 1 88 ? 2.657 10.435 11.126 1.00 78.81 88 ILE A C 1
ATOM 668 O O . ILE A 1 88 ? 3.257 10.596 10.065 1.00 78.81 88 ILE A O 1
ATOM 672 N N . SER A 1 89 ? 3.271 10.279 12.293 1.00 75.62 89 SER A N 1
ATOM 673 C CA . SER A 1 89 ? 4.711 10.074 12.433 1.00 75.62 89 SER A CA 1
ATOM 674 C C . SER A 1 89 ? 4.940 8.646 12.894 1.00 75.62 89 SER A C 1
ATOM 676 O O . SER A 1 89 ? 4.288 8.200 13.832 1.00 75.62 89 SER A O 1
ATOM 678 N N . TYR A 1 90 ? 5.863 7.936 12.258 1.00 74.75 90 TYR A N 1
ATOM 679 C CA . TYR A 1 90 ? 6.281 6.600 12.668 1.00 74.75 90 TYR A CA 1
ATOM 680 C C . TYR A 1 90 ? 7.810 6.521 12.607 1.00 74.75 90 TYR A C 1
ATOM 682 O O . TYR A 1 90 ? 8.429 7.205 11.787 1.00 74.75 90 TYR A O 1
ATOM 690 N N . PRO A 1 91 ? 8.451 5.731 13.481 1.00 69.19 91 PRO A N 1
ATOM 691 C CA . PRO A 1 91 ? 9.890 5.551 13.412 1.00 69.19 91 PRO A CA 1
ATOM 692 C C . PRO A 1 91 ? 10.253 4.816 12.117 1.00 69.19 91 PRO A C 1
ATOM 694 O O . PRO A 1 91 ? 9.760 3.716 11.863 1.00 69.19 91 PRO A O 1
ATOM 697 N N . THR A 1 92 ? 11.155 5.392 11.317 1.00 65.44 92 THR A N 1
ATOM 698 C CA . THR A 1 92 ? 11.850 4.664 10.246 1.00 65.44 92 THR A CA 1
ATOM 699 C C . THR A 1 92 ? 12.821 3.693 10.905 1.00 65.44 92 THR A C 1
ATOM 701 O O . THR A 1 92 ? 14.001 3.986 11.097 1.00 65.44 92 THR A O 1
ATOM 704 N N . ALA A 1 93 ? 12.300 2.565 11.369 1.00 57.28 93 ALA A N 1
ATOM 705 C CA . ALA A 1 93 ? 13.103 1.577 12.052 1.00 57.28 93 ALA A CA 1
ATOM 706 C C . ALA A 1 93 ? 13.904 0.773 11.018 1.00 57.28 93 ALA A C 1
ATOM 708 O O . ALA A 1 93 ? 13.330 0.099 10.164 1.00 57.28 93 ALA A O 1
ATOM 709 N N . GLN A 1 94 ? 15.236 0.808 11.122 1.00 57.62 94 GLN A N 1
ATOM 710 C CA . GLN A 1 94 ? 16.096 -0.249 10.583 1.00 57.62 94 GLN A CA 1
ATOM 711 C C . GLN A 1 94 ? 15.847 -1.521 11.412 1.00 57.62 94 GLN A C 1
ATOM 713 O O . GLN A 1 94 ? 16.628 -1.857 12.299 1.00 57.62 94 GLN A O 1
ATOM 718 N N . ASN A 1 95 ? 14.705 -2.183 11.222 1.00 55.94 95 ASN A N 1
ATOM 719 C CA . ASN A 1 95 ? 14.327 -3.333 12.040 1.00 55.94 95 ASN A CA 1
ATOM 720 C C . ASN A 1 95 ? 14.771 -4.652 11.396 1.00 55.94 95 ASN A C 1
ATOM 722 O O . ASN A 1 95 ? 14.376 -4.984 10.285 1.00 55.94 95 ASN A O 1
ATOM 726 N N . HIS A 1 96 ? 15.546 -5.428 12.160 1.00 57.66 96 HIS A N 1
ATOM 727 C CA . HIS A 1 96 ? 15.962 -6.815 11.896 1.00 57.66 96 HIS A CA 1
ATOM 728 C C . HIS A 1 96 ? 14.896 -7.864 12.318 1.00 57.66 96 HIS A C 1
ATOM 730 O O . HIS A 1 96 ? 15.204 -9.051 12.415 1.00 57.66 96 HIS A O 1
ATOM 736 N N . GLY A 1 97 ? 13.666 -7.439 12.641 1.00 74.06 97 GLY A N 1
ATOM 737 C CA . GLY A 1 97 ? 12.593 -8.293 13.171 1.00 74.06 97 GLY A CA 1
ATOM 738 C C . GLY A 1 97 ? 11.468 -8.571 12.171 1.00 74.06 97 GLY A C 1
ATOM 739 O O . GLY A 1 97 ? 11.411 -7.981 11.103 1.00 74.06 97 GLY A O 1
ATOM 740 N N . ASP A 1 98 ? 10.536 -9.450 12.543 1.00 85.38 98 ASP A N 1
ATOM 741 C CA . ASP A 1 98 ? 9.400 -9.855 11.699 1.00 85.38 98 ASP A CA 1
ATOM 742 C C . ASP A 1 98 ? 8.288 -8.796 11.568 1.00 85.38 98 ASP A C 1
ATOM 744 O O . ASP A 1 98 ? 7.450 -8.887 10.665 1.00 85.38 98 ASP A O 1
ATOM 748 N N . TYR A 1 99 ? 8.285 -7.812 12.470 1.00 87.19 99 TYR A N 1
ATOM 749 C CA . TYR A 1 99 ? 7.273 -6.769 12.615 1.00 87.19 99 TYR A CA 1
ATOM 750 C C . TYR A 1 99 ? 7.915 -5.388 12.776 1.00 87.19 99 TYR A C 1
ATOM 752 O O . TYR A 1 99 ? 9.022 -5.247 13.301 1.00 87.19 99 TYR A O 1
ATOM 760 N N . VAL A 1 100 ? 7.169 -4.363 12.375 1.00 85.81 100 VAL A N 1
ATOM 761 C CA . VAL A 1 100 ? 7.451 -2.952 12.628 1.00 85.81 100 VAL A CA 1
ATOM 762 C C . VAL A 1 100 ? 6.378 -2.406 13.561 1.00 85.81 100 VAL A C 1
ATOM 764 O O . VAL A 1 100 ? 5.196 -2.376 13.215 1.00 85.81 100 VAL A O 1
ATOM 767 N N . ASP A 1 101 ? 6.801 -1.964 14.743 1.00 86.00 101 ASP A N 1
ATOM 768 C CA . ASP A 1 101 ? 5.927 -1.301 15.707 1.00 86.00 101 ASP A CA 1
ATOM 769 C C . ASP A 1 101 ? 5.768 0.174 15.303 1.00 86.00 101 ASP A C 1
ATOM 771 O O . ASP A 1 101 ? 6.660 1.004 15.492 1.00 86.00 101 ASP A O 1
ATOM 775 N N . MET A 1 102 ? 4.621 0.506 14.716 1.00 86.00 102 MET A N 1
ATOM 776 C CA . MET A 1 102 ? 4.262 1.867 14.334 1.00 86.00 102 MET A CA 1
ATOM 777 C C . MET A 1 102 ? 3.556 2.541 15.504 1.00 86.00 102 MET A C 1
ATOM 779 O O . MET A 1 102 ? 2.447 2.162 15.877 1.00 86.00 102 MET A O 1
ATOM 783 N N . THR A 1 103 ? 4.205 3.546 16.087 1.00 87.00 103 THR A N 1
ATOM 784 C CA . THR A 1 103 ? 3.624 4.363 17.158 1.00 87.00 103 THR A CA 1
ATOM 785 C C . THR A 1 103 ? 3.220 5.710 16.587 1.00 87.00 103 THR A C 1
ATOM 787 O O . THR A 1 103 ? 4.087 6.491 16.209 1.00 87.00 103 THR A O 1
ATOM 790 N N . ILE A 1 104 ? 1.916 5.969 16.531 1.00 86.44 104 ILE A N 1
ATOM 791 C CA . ILE A 1 104 ? 1.336 7.207 16.022 1.00 86.44 104 ILE A CA 1
ATOM 792 C C . ILE A 1 104 ? 1.063 8.143 17.208 1.00 86.44 104 ILE A C 1
ATOM 794 O O . ILE A 1 104 ? 0.263 7.781 18.078 1.00 86.44 104 ILE A O 1
ATOM 798 N N . PRO A 1 105 ? 1.691 9.332 17.272 1.00 86.75 105 PRO A N 1
ATOM 799 C CA . PRO A 1 105 ? 1.357 10.332 18.278 1.00 86.75 105 PRO A CA 1
ATOM 800 C C . PRO A 1 105 ? -0.024 10.936 17.992 1.00 86.75 105 PRO A C 1
ATOM 802 O O . PRO A 1 105 ? -0.348 11.269 16.854 1.00 86.75 105 PRO A O 1
ATOM 805 N N . LEU A 1 106 ? -0.828 11.093 19.037 1.00 86.38 106 LEU A N 1
ATOM 806 C CA . LEU A 1 106 ? -2.171 11.667 19.006 1.00 86.38 106 LEU A CA 1
ATOM 807 C C . LEU A 1 106 ? -2.215 12.948 19.857 1.00 86.38 106 LEU A C 1
ATOM 809 O O . LEU A 1 106 ? -1.414 13.091 20.786 1.00 86.38 106 LEU A O 1
ATOM 813 N N . PRO A 1 107 ? -3.133 13.890 19.570 1.00 82.00 107 PRO A N 1
ATOM 814 C CA . PRO A 1 107 ? -3.347 15.051 20.432 1.00 82.00 107 PRO A CA 1
ATOM 815 C C . PRO A 1 107 ? -3.891 14.641 21.810 1.00 82.00 107 PRO A C 1
ATOM 817 O O . PRO A 1 107 ? -4.297 13.504 22.014 1.00 82.00 107 PRO A O 1
ATOM 820 N N . ASP A 1 108 ? -3.932 15.585 22.754 1.00 76.00 108 ASP A N 1
ATOM 821 C CA . ASP A 1 108 ? -4.298 15.325 24.157 1.00 76.00 108 ASP A CA 1
ATOM 822 C C . ASP A 1 108 ? -5.732 14.812 24.364 1.00 76.00 108 ASP A C 1
ATOM 824 O O . ASP A 1 108 ? -5.997 14.113 25.339 1.00 76.00 108 ASP A O 1
ATOM 828 N N . ALA A 1 109 ? -6.651 15.155 23.462 1.00 73.94 109 ALA A N 1
ATOM 829 C CA . ALA A 1 109 ? -8.043 14.718 23.496 1.00 73.94 109 ALA A CA 1
ATOM 830 C C . ALA A 1 109 ? -8.497 14.334 22.080 1.00 73.94 109 ALA A C 1
ATOM 832 O O . ALA A 1 109 ? -9.215 15.104 21.435 1.00 73.94 109 ALA A O 1
ATOM 833 N N . PRO A 1 110 ? -8.038 13.186 21.552 1.00 76.25 110 PRO A N 1
ATOM 834 C CA . PRO A 1 110 ? -8.498 12.721 20.258 1.00 76.25 110 PRO A CA 1
ATOM 835 C C . PRO A 1 110 ? -9.968 12.305 20.386 1.00 76.25 110 PRO A C 1
ATOM 837 O O . PRO A 1 110 ? -10.366 11.665 21.360 1.00 76.25 110 PRO A O 1
ATOM 840 N N . GLY A 1 111 ? -10.789 12.675 19.403 1.00 85.19 111 GLY A N 1
ATOM 841 C CA . GLY A 1 111 ? -12.100 12.060 19.248 1.00 85.19 111 GLY A CA 1
ATOM 842 C C . GLY A 1 111 ? -11.971 10.578 18.891 1.00 85.19 111 GLY A C 1
ATOM 843 O O . GLY A 1 111 ? -10.875 10.023 18.764 1.00 85.19 111 GLY A O 1
ATOM 844 N N . ARG A 1 112 ? -13.113 9.919 18.681 1.00 93.06 112 ARG A N 1
ATOM 845 C CA . ARG A 1 112 ? -13.115 8.556 18.146 1.00 93.06 112 ARG A CA 1
ATOM 846 C C . ARG A 1 112 ? -12.454 8.570 16.772 1.00 93.06 112 ARG A C 1
ATOM 848 O O . ARG A 1 112 ? -12.830 9.355 15.907 1.00 93.06 112 ARG A O 1
ATOM 855 N N . LEU A 1 113 ? -11.469 7.706 16.579 1.00 94.44 113 LEU A N 1
ATOM 856 C CA . LEU A 1 113 ? -10.687 7.648 15.353 1.00 94.44 113 LEU A CA 1
ATOM 857 C C . LEU A 1 113 ? -11.267 6.604 14.411 1.00 94.44 113 LEU A C 1
ATOM 859 O O . LEU A 1 113 ? -11.636 5.508 14.839 1.00 94.44 113 LEU A O 1
ATOM 863 N N . LYS A 1 114 ? -11.262 6.917 13.119 1.00 95.88 114 LYS A N 1
ATOM 864 C CA . LYS A 1 114 ? -11.443 5.953 12.037 1.00 95.88 114 LYS A CA 1
ATOM 865 C C . LYS A 1 114 ? -10.102 5.745 11.344 1.00 95.88 114 LYS A C 1
ATOM 867 O O . LYS A 1 114 ? -9.496 6.685 10.837 1.00 95.88 114 LYS A O 1
ATOM 872 N N . ILE A 1 115 ? -9.658 4.498 11.329 1.00 95.50 115 ILE A N 1
ATOM 873 C CA . ILE A 1 115 ? -8.378 4.058 10.787 1.00 95.50 115 ILE A CA 1
ATOM 874 C C . ILE A 1 115 ? -8.679 3.196 9.573 1.00 95.50 115 ILE A C 1
ATOM 876 O O . ILE A 1 115 ? -9.426 2.222 9.667 1.00 95.50 115 ILE A O 1
ATOM 880 N N . THR A 1 116 ? -8.105 3.543 8.431 1.00 96.19 116 THR A N 1
ATOM 881 C CA . THR A 1 116 ? -8.302 2.797 7.189 1.00 96.19 116 THR A CA 1
ATOM 882 C C . THR A 1 116 ? -6.968 2.487 6.547 1.00 96.19 116 THR A C 1
ATOM 884 O O . THR A 1 116 ? -6.054 3.304 6.613 1.00 96.19 116 THR A O 1
ATOM 887 N N . TYR A 1 117 ? -6.840 1.291 5.985 1.00 94.69 117 TYR A N 1
ATOM 888 C CA . TYR A 1 117 ? -5.623 0.847 5.315 1.00 94.69 117 TYR A CA 1
ATOM 889 C C . TYR A 1 117 ? -5.922 -0.333 4.389 1.00 94.69 117 TYR A C 1
ATOM 891 O O . TYR A 1 117 ? -6.972 -0.975 4.470 1.00 94.69 117 TYR A O 1
ATOM 899 N N . VAL A 1 118 ? -4.972 -0.636 3.515 1.00 92.69 118 VAL A N 1
ATOM 900 C CA . VAL A 1 118 ? -4.996 -1.758 2.584 1.00 92.69 118 VAL A CA 1
ATOM 901 C C . VAL A 1 118 ? -3.797 -2.656 2.865 1.00 92.69 118 VAL A C 1
ATOM 903 O O . VAL A 1 118 ? -2.687 -2.170 3.053 1.00 92.69 118 VAL A O 1
ATOM 906 N N . THR A 1 119 ? -4.011 -3.971 2.899 1.00 91.00 119 THR A N 1
ATOM 907 C CA . THR A 1 119 ? -2.906 -4.945 2.930 1.00 91.00 119 THR A CA 1
ATOM 908 C C . THR A 1 119 ? -3.180 -6.121 2.010 1.00 91.00 119 THR A C 1
ATOM 910 O O . THR A 1 119 ? -4.325 -6.358 1.611 1.00 91.00 119 THR A O 1
ATOM 913 N N . GLU A 1 120 ? -2.128 -6.879 1.710 1.00 89.81 120 GLU A N 1
ATOM 914 C CA . GLU A 1 120 ? -2.238 -8.163 1.030 1.00 89.81 120 GLU A CA 1
ATOM 915 C C . GLU A 1 120 ? -3.213 -9.106 1.755 1.00 89.81 120 GLU A C 1
ATOM 917 O O . GLU A 1 120 ? -3.213 -9.244 2.985 1.00 89.81 120 GLU A O 1
ATOM 922 N N . SER A 1 121 ? -4.076 -9.751 0.976 1.00 90.88 121 SER A N 1
ATOM 923 C CA . SER A 1 121 ? -5.104 -10.663 1.466 1.00 90.88 121 SER A CA 1
ATOM 924 C C . SER A 1 121 ? -5.429 -11.713 0.403 1.00 90.88 121 SER A C 1
ATOM 926 O O . SER A 1 121 ? -5.386 -11.403 -0.791 1.00 90.88 121 SER A O 1
ATOM 928 N N . PRO A 1 122 ? -5.776 -12.956 0.790 1.00 91.19 122 PRO A N 1
ATOM 929 C CA . PRO A 1 122 ? -6.229 -13.951 -0.171 1.00 91.19 122 PRO A CA 1
ATOM 930 C C . PRO A 1 122 ? -7.407 -13.443 -1.002 1.00 91.19 122 PRO A C 1
ATOM 932 O O . PRO A 1 122 ? -8.335 -12.811 -0.493 1.00 91.19 122 PRO A O 1
ATOM 935 N N . SER A 1 123 ? -7.395 -13.762 -2.293 1.00 91.00 123 SER A N 1
ATOM 936 C CA . SER A 1 123 ? -8.522 -13.448 -3.163 1.00 91.00 123 SER A CA 1
ATOM 937 C C . SER A 1 123 ? -9.762 -14.250 -2.756 1.00 91.00 123 SER A C 1
ATOM 939 O O . SER A 1 123 ? -9.698 -15.448 -2.464 1.00 91.00 123 SER A O 1
ATOM 941 N N . TRP A 1 124 ? -10.920 -13.589 -2.766 1.00 93.44 124 TRP A N 1
ATOM 942 C CA . TRP A 1 124 ? -12.193 -14.266 -2.542 1.00 93.44 124 TRP A CA 1
ATOM 943 C C . TRP A 1 124 ? -12.581 -15.107 -3.766 1.00 93.44 124 TRP A C 1
ATOM 945 O O . TRP A 1 124 ? -12.349 -14.725 -4.919 1.00 93.44 124 TRP A O 1
ATOM 955 N N . LYS A 1 125 ? -13.213 -16.256 -3.519 1.00 93.56 125 LYS A N 1
ATOM 956 C CA . LYS A 1 125 ? -13.581 -17.226 -4.559 1.00 93.56 125 LYS A CA 1
ATOM 957 C C . LYS A 1 125 ? -15.101 -17.215 -4.752 1.00 93.56 125 LYS A C 1
ATOM 959 O O . LYS A 1 125 ? -15.827 -17.482 -3.790 1.00 93.56 125 LYS A O 1
ATOM 964 N N . PRO A 1 126 ? -15.620 -16.912 -5.955 1.00 93.50 126 PRO A N 1
ATOM 965 C CA . PRO A 1 126 ? -17.039 -17.071 -6.227 1.00 93.50 126 PRO A CA 1
ATOM 966 C C . PRO A 1 126 ? -17.376 -18.557 -6.364 1.00 93.50 126 PRO A C 1
ATOM 968 O O . PRO A 1 126 ? -16.649 -19.309 -7.008 1.00 93.50 126 PRO A O 1
ATOM 971 N N . SER A 1 127 ? -18.503 -18.971 -5.802 1.00 95.12 127 SER A N 1
ATOM 972 C CA . SER A 1 127 ? -19.069 -20.299 -6.031 1.00 95.12 127 SER A CA 1
ATOM 973 C C . SER A 1 127 ? -20.533 -20.150 -6.400 1.00 95.12 127 SER A C 1
ATOM 975 O O . SER A 1 127 ? -21.242 -19.348 -5.796 1.00 95.12 127 SER A O 1
ATOM 977 N N . TYR A 1 128 ? -20.988 -20.904 -7.396 1.00 95.75 128 TYR A N 1
ATOM 978 C CA . TYR A 1 128 ? -22.367 -20.862 -7.865 1.00 95.75 128 TYR A CA 1
ATOM 979 C C . TYR A 1 128 ? -22.909 -22.279 -7.991 1.00 95.75 128 TYR A C 1
ATOM 981 O O . TYR A 1 128 ? -22.196 -23.181 -8.428 1.00 95.75 128 TYR A O 1
ATOM 989 N N . ARG A 1 129 ? -24.185 -22.474 -7.652 1.00 96.00 129 ARG A N 1
ATOM 990 C CA . ARG A 1 129 ? -24.902 -23.714 -7.972 1.00 96.00 129 ARG A CA 1
ATOM 991 C C . ARG A 1 129 ? -26.294 -23.411 -8.497 1.00 96.00 129 ARG A C 1
ATOM 993 O O . ARG A 1 129 ? -26.948 -22.479 -8.029 1.00 96.00 129 ARG A O 1
ATOM 1000 N N . ILE A 1 130 ? -26.741 -24.224 -9.445 1.00 95.62 130 ILE A N 1
ATOM 1001 C CA . ILE A 1 130 ? -28.119 -24.224 -9.931 1.00 95.62 130 ILE A CA 1
ATOM 1002 C C . ILE A 1 130 ? -28.838 -25.377 -9.240 1.00 95.62 130 ILE A C 1
ATOM 1004 O O . ILE A 1 130 ? -28.363 -26.510 -9.261 1.00 95.62 130 ILE A O 1
ATOM 1008 N N . VAL A 1 131 ? -29.964 -25.073 -8.608 1.00 95.44 131 VAL A N 1
ATOM 1009 C CA . VAL A 1 131 ? -30.862 -26.055 -8.003 1.00 95.44 131 VAL A CA 1
ATOM 1010 C C . VAL A 1 131 ? -32.129 -26.082 -8.843 1.00 95.44 131 VAL A C 1
ATOM 1012 O O . VAL A 1 131 ? -32.743 -25.038 -9.052 1.00 95.44 131 VAL A O 1
ATOM 1015 N N . LEU A 1 132 ? -32.482 -27.253 -9.364 1.00 95.62 132 LEU A N 1
ATOM 1016 C CA . LEU A 1 132 ? -33.752 -27.468 -10.050 1.00 95.62 132 LEU A CA 1
ATOM 1017 C C . LEU A 1 132 ? -34.793 -27.838 -8.993 1.00 95.62 132 LEU A C 1
ATOM 1019 O O . LEU A 1 132 ? -34.587 -28.791 -8.245 1.00 95.62 132 LEU A O 1
ATOM 1023 N N . ASP A 1 133 ? -35.863 -27.058 -8.917 1.00 92.69 133 ASP A N 1
ATOM 1024 C CA . ASP A 1 133 ? -36.996 -27.299 -8.030 1.00 92.69 133 ASP A CA 1
ATOM 1025 C C . ASP A 1 133 ? -38.103 -28.056 -8.794 1.00 92.69 133 ASP A C 1
ATOM 1027 O O . ASP A 1 133 ? -38.146 -28.069 -10.033 1.00 92.69 133 ASP A O 1
ATOM 1031 N N . ASP A 1 134 ? -39.037 -28.663 -8.059 1.00 87.50 134 ASP A N 1
ATOM 1032 C CA . ASP A 1 134 ? -40.189 -29.345 -8.653 1.00 87.50 134 ASP A CA 1
ATOM 1033 C C . ASP A 1 134 ? -41.024 -28.381 -9.520 1.00 87.50 134 ASP A C 1
ATOM 1035 O O . ASP A 1 134 ? -41.226 -27.208 -9.193 1.00 87.50 134 ASP A O 1
ATOM 1039 N N . GLY A 1 135 ? -41.518 -28.872 -10.659 1.00 86.12 135 GLY A N 1
ATOM 1040 C CA . GLY A 1 135 ? -42.297 -28.061 -11.604 1.00 86.12 135 GLY A CA 1
ATOM 1041 C C . GLY A 1 135 ? -41.465 -27.222 -12.583 1.00 86.12 135 GLY A C 1
ATOM 1042 O O . GLY A 1 135 ? -41.987 -26.267 -13.155 1.00 86.12 135 GLY A O 1
ATOM 1043 N N . GLY A 1 136 ? -40.187 -27.562 -12.793 1.00 88.38 136 GLY A N 1
ATOM 1044 C CA . GLY A 1 136 ? -39.357 -26.992 -13.865 1.00 88.38 136 GLY A CA 1
ATOM 1045 C C . GLY A 1 136 ? -38.778 -25.606 -13.568 1.00 88.38 136 GLY A C 1
ATOM 1046 O O . GLY A 1 136 ? -38.271 -24.944 -14.472 1.00 88.38 136 GLY A O 1
ATOM 1047 N N . LYS A 1 137 ? -38.841 -25.154 -12.311 1.00 93.75 137 LYS A N 1
ATOM 1048 C CA . LYS A 1 137 ? -38.198 -23.909 -11.872 1.00 93.75 137 LYS A CA 1
ATOM 1049 C C . LYS A 1 137 ? -36.726 -24.170 -11.556 1.00 93.75 137 LYS A C 1
ATOM 1051 O O . LYS A 1 137 ? -36.376 -25.212 -11.015 1.00 93.75 137 LYS A O 1
ATOM 1056 N N . ALA A 1 138 ? -35.864 -23.210 -11.874 1.00 95.00 138 ALA A N 1
ATOM 1057 C CA . ALA A 1 138 ? -34.444 -23.262 -11.545 1.00 95.00 138 ALA A CA 1
ATOM 1058 C C . ALA A 1 138 ? -34.070 -22.079 -10.649 1.00 95.00 138 ALA A C 1
ATOM 1060 O O . ALA A 1 138 ? -34.455 -20.939 -10.914 1.00 95.00 138 ALA A O 1
ATOM 1061 N N . ARG A 1 139 ? -33.282 -22.343 -9.608 1.00 95.25 139 ARG A N 1
ATOM 1062 C CA . ARG A 1 139 ? -32.762 -21.340 -8.681 1.00 95.25 139 ARG A CA 1
ATOM 1063 C C . ARG A 1 139 ? -31.244 -21.298 -8.746 1.00 95.25 139 ARG A C 1
ATOM 1065 O O . ARG A 1 139 ? -30.576 -22.295 -8.483 1.00 95.25 139 ARG A O 1
ATOM 1072 N N . LEU A 1 140 ? -30.703 -20.120 -9.036 1.00 95.50 140 LEU A N 1
ATOM 1073 C CA . LEU A 1 140 ? -29.274 -19.845 -8.937 1.00 95.50 140 LEU A CA 1
ATOM 1074 C C . LEU A 1 140 ? -28.939 -19.396 -7.513 1.00 95.50 140 LEU A C 1
ATOM 1076 O O . LEU A 1 140 ? -29.540 -18.462 -6.988 1.00 95.50 140 LEU A O 1
ATOM 1080 N N . GLN A 1 141 ? -27.968 -20.054 -6.893 1.00 95.81 141 GLN A N 1
ATOM 1081 C CA . GLN A 1 141 ? -27.387 -19.639 -5.621 1.00 95.81 141 GLN A CA 1
ATOM 1082 C C . GLN A 1 141 ? -25.922 -19.272 -5.832 1.00 95.81 141 GLN A C 1
ATOM 1084 O O . GLN A 1 141 ? -25.218 -19.960 -6.572 1.00 95.81 141 GLN A O 1
ATOM 1089 N N . GLY A 1 142 ? -25.478 -18.198 -5.181 1.00 94.00 142 GLY A N 1
ATOM 1090 C CA . GLY A 1 142 ? -24.102 -17.717 -5.232 1.00 94.00 142 GLY A CA 1
ATOM 1091 C C . GLY A 1 142 ? -23.530 -17.514 -3.833 1.00 94.00 142 GLY A C 1
ATOM 1092 O O . GLY A 1 142 ? -24.221 -17.022 -2.944 1.00 94.00 142 GLY A O 1
ATOM 1093 N N . TRP A 1 143 ? -22.261 -17.870 -3.662 1.00 94.50 143 TRP A N 1
ATOM 1094 C CA . TRP A 1 143 ? -21.461 -17.617 -2.468 1.00 94.50 143 TRP A CA 1
ATOM 1095 C C . TRP A 1 143 ? -20.210 -16.833 -2.837 1.00 94.50 143 TRP A C 1
ATOM 1097 O O . TRP A 1 143 ? -19.625 -17.027 -3.905 1.00 94.50 143 TRP A O 1
ATOM 1107 N N . ALA A 1 144 ? -19.765 -16.005 -1.899 1.00 93.75 144 ALA A N 1
ATOM 1108 C CA . ALA A 1 144 ? -18.402 -15.514 -1.850 1.00 93.75 144 ALA A CA 1
ATOM 1109 C C . ALA A 1 144 ? -17.679 -16.273 -0.737 1.00 93.75 144 ALA A C 1
ATOM 1111 O O . ALA A 1 144 ? -18.030 -16.149 0.435 1.00 93.75 144 ALA A O 1
ATOM 1112 N N . VAL A 1 145 ? -16.704 -17.096 -1.112 1.00 94.19 145 VAL A N 1
ATOM 1113 C CA . VAL A 1 145 ? -1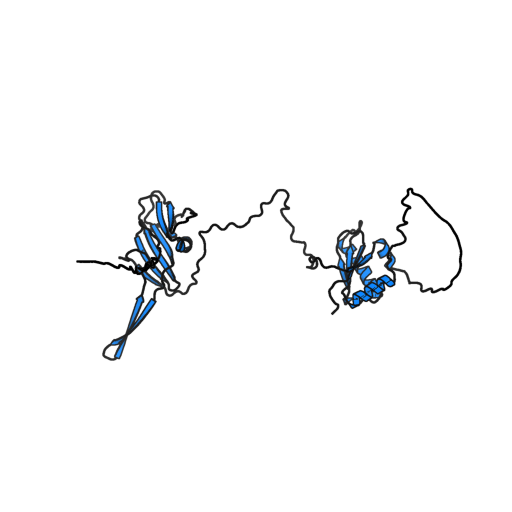5.848 -17.799 -0.159 1.00 94.19 145 VAL A CA 1
ATOM 1114 C C . VAL A 1 145 ? -14.671 -16.894 0.161 1.00 94.19 145 VAL A C 1
ATOM 1116 O O . VAL A 1 145 ? -13.960 -16.446 -0.741 1.00 94.19 145 VAL A O 1
ATOM 1119 N N . VAL A 1 146 ? -14.496 -16.618 1.446 1.00 93.56 146 VAL A N 1
ATOM 1120 C CA . VAL A 1 146 ? -13.507 -15.686 1.969 1.00 93.56 146 VAL A CA 1
ATOM 1121 C C . VAL A 1 146 ? -12.650 -16.402 3.002 1.00 93.56 146 VAL A C 1
ATOM 1123 O O . VAL A 1 146 ? -13.181 -17.039 3.910 1.00 93.56 146 VAL A O 1
ATOM 1126 N N . ASP A 1 147 ? -11.336 -16.252 2.875 1.00 92.06 147 ASP A N 1
ATOM 1127 C CA . ASP A 1 147 ? -10.367 -16.767 3.833 1.00 92.06 147 ASP A CA 1
ATOM 1128 C C . ASP A 1 147 ? -10.045 -15.661 4.861 1.00 92.06 147 ASP A C 1
ATOM 1130 O O . ASP A 1 147 ? -9.490 -14.618 4.508 1.00 92.06 147 ASP A O 1
ATOM 1134 N N . ASN A 1 148 ? -10.413 -15.854 6.136 1.00 91.31 148 ASN A N 1
ATOM 1135 C CA . ASN A 1 148 ? -10.059 -14.907 7.200 1.00 91.31 148 ASN A CA 1
ATOM 1136 C C . ASN A 1 148 ? -8.579 -15.068 7.576 1.00 91.31 148 ASN A C 1
ATOM 1138 O O . ASN A 1 148 ? -8.200 -16.001 8.281 1.00 91.31 148 ASN A O 1
ATOM 1142 N N . THR A 1 149 ? -7.757 -14.116 7.136 1.00 88.00 149 THR A N 1
ATOM 1143 C CA . THR A 1 149 ? -6.333 -14.015 7.484 1.00 88.00 149 THR A CA 1
ATOM 1144 C C . THR A 1 149 ? -6.022 -12.773 8.318 1.00 88.00 149 THR A C 1
ATOM 1146 O O . THR A 1 149 ? -4.903 -12.266 8.243 1.00 88.00 149 THR A O 1
ATOM 1149 N N . SER A 1 150 ? -7.004 -12.221 9.042 1.00 83.62 150 SER A N 1
ATOM 1150 C CA . SER A 1 150 ? -6.809 -11.036 9.890 1.00 83.62 150 SER A CA 1
ATOM 1151 C C . SER A 1 150 ? -6.422 -11.372 11.335 1.00 83.62 150 SER A C 1
ATOM 1153 O O . SER A 1 150 ? -6.106 -10.463 12.092 1.00 83.62 150 SER A O 1
ATOM 1155 N N . GLY A 1 151 ? -6.412 -12.651 11.724 1.00 85.06 151 GLY A N 1
ATOM 1156 C CA . GLY A 1 151 ? -5.915 -13.084 13.039 1.00 85.06 151 GLY A CA 1
ATOM 1157 C C . GLY A 1 151 ? -6.854 -12.752 14.198 1.00 85.06 151 GLY A C 1
ATOM 1158 O O . GLY A 1 151 ? -6.512 -12.983 15.352 1.00 85.06 151 GLY A O 1
ATOM 1159 N N . GLU A 1 152 ? -8.044 -12.239 13.889 1.00 88.25 152 GLU A N 1
ATOM 1160 C CA . GLU A 1 152 ? -9.085 -11.874 14.842 1.00 88.25 152 GLU A CA 1
ATOM 1161 C C . GLU A 1 152 ? -10.454 -12.372 14.359 1.00 88.25 152 GLU A C 1
ATOM 1163 O O . GLU A 1 152 ? -10.681 -12.597 13.162 1.00 88.25 152 GLU A O 1
ATOM 1168 N N . ASP A 1 153 ? -11.380 -12.529 15.301 1.00 91.00 153 ASP A N 1
ATOM 1169 C CA . ASP A 1 153 ? -12.748 -12.953 15.021 1.00 91.00 153 ASP A CA 1
ATOM 1170 C C . ASP A 1 153 ? -13.542 -11.848 14.311 1.00 91.00 153 ASP A C 1
ATOM 1172 O O . ASP A 1 153 ? -13.690 -10.734 14.812 1.00 91.00 153 ASP A O 1
ATOM 1176 N N . TRP A 1 154 ? -14.171 -12.181 13.184 1.00 92.50 154 TRP A N 1
ATOM 1177 C CA . TRP A 1 154 ? -15.076 -11.277 12.467 1.00 92.50 154 TRP A CA 1
ATOM 1178 C C . TRP A 1 154 ? -16.479 -11.292 13.078 1.00 92.50 154 TRP A C 1
ATOM 1180 O O . TRP A 1 154 ? -17.422 -11.854 12.520 1.00 92.50 154 TRP A O 1
ATOM 1190 N N . LYS A 1 155 ? -16.624 -10.687 14.259 1.00 92.50 155 LYS A N 1
ATOM 1191 C CA . LYS A 1 155 ? -17.903 -10.590 14.979 1.00 92.50 155 LYS A CA 1
ATOM 1192 C C . LYS A 1 155 ? -18.489 -9.187 14.852 1.00 92.50 155 LYS A C 1
ATOM 1194 O O . LYS A 1 155 ? -17.888 -8.221 15.299 1.00 92.50 155 LYS A O 1
ATOM 1199 N N . GLY A 1 156 ? -19.685 -9.089 14.267 1.00 93.50 156 GLY A N 1
ATOM 1200 C CA . GLY A 1 156 ? -20.409 -7.816 14.148 1.00 93.50 156 GLY A CA 1
ATOM 1201 C C . GLY A 1 156 ? -19.809 -6.826 13.142 1.00 93.50 156 GLY A C 1
ATOM 1202 O O . GLY A 1 156 ? -20.076 -5.633 13.247 1.00 93.50 156 GLY A O 1
ATOM 1203 N N . ILE A 1 157 ? -19.016 -7.305 12.178 1.00 95.88 157 ILE A N 1
ATOM 1204 C CA . ILE A 1 157 ? -18.369 -6.464 11.163 1.00 95.88 157 ILE A CA 1
ATOM 1205 C C . ILE A 1 157 ? -19.134 -6.467 9.836 1.00 95.88 157 ILE A C 1
ATOM 1207 O O . ILE A 1 157 ? -19.866 -7.409 9.518 1.00 95.88 157 ILE A O 1
ATOM 1211 N N . ARG A 1 158 ? -18.913 -5.439 9.013 1.00 97.00 158 ARG A N 1
ATOM 1212 C CA . ARG A 1 158 ? -19.367 -5.410 7.616 1.00 97.00 158 ARG A CA 1
ATOM 1213 C C . ARG A 1 158 ? -18.325 -6.066 6.712 1.00 97.00 158 ARG A C 1
ATOM 1215 O O . ARG A 1 158 ? -17.197 -5.594 6.632 1.00 97.00 158 ARG A O 1
ATOM 1222 N N . VAL A 1 159 ? -18.715 -7.122 6.000 1.00 95.38 159 VAL A N 1
ATOM 1223 C CA . VAL A 1 159 ? -17.862 -7.795 5.006 1.00 95.38 159 VAL A CA 1
ATOM 1224 C C . VAL A 1 159 ? -18.370 -7.484 3.603 1.00 95.38 159 VAL A C 1
ATOM 1226 O O . VAL A 1 159 ? -19.545 -7.692 3.303 1.00 95.38 159 VAL A O 1
ATOM 1229 N N . GLY A 1 160 ? -17.480 -7.003 2.741 1.00 94.19 160 GLY A N 1
ATOM 1230 C CA . GLY A 1 160 ? -17.725 -6.779 1.321 1.00 94.19 160 GLY A CA 1
ATOM 1231 C C . GLY A 1 160 ? -16.740 -7.551 0.448 1.00 94.19 160 GLY A C 1
ATOM 1232 O O . GLY A 1 160 ? -15.615 -7.842 0.854 1.00 94.19 160 GLY A O 1
ATOM 1233 N N . VAL A 1 161 ? -17.150 -7.853 -0.783 1.00 94.19 161 VAL A N 1
ATOM 1234 C CA . VAL A 1 161 ? -16.264 -8.408 -1.810 1.00 94.19 161 VAL A CA 1
ATOM 1235 C C . VAL A 1 161 ? -16.323 -7.562 -3.073 1.00 94.19 161 VAL A C 1
ATOM 1237 O O . VAL A 1 161 ? -17.399 -7.205 -3.547 1.00 94.19 161 VAL A O 1
ATOM 1240 N N . GLY A 1 162 ? -15.154 -7.228 -3.611 1.00 90.81 162 GLY A N 1
ATOM 1241 C CA . GLY A 1 162 ? -15.001 -6.455 -4.837 1.00 90.81 162 GLY A CA 1
ATOM 1242 C C . GLY A 1 162 ? -14.475 -7.324 -5.975 1.00 90.81 162 GLY A C 1
ATOM 1243 O O . GLY A 1 162 ? -13.527 -8.093 -5.806 1.00 90.81 162 GLY A O 1
ATOM 1244 N N . SER A 1 163 ? -15.072 -7.212 -7.160 1.00 85.81 163 SER A N 1
ATOM 1245 C CA . SER A 1 163 ? -14.633 -7.937 -8.360 1.00 85.81 163 SER A CA 1
ATOM 1246 C C . SER A 1 163 ? -13.594 -7.182 -9.195 1.00 85.81 163 SER A C 1
ATOM 1248 O O . SER A 1 163 ? -13.284 -7.631 -10.295 1.00 85.81 163 SER A O 1
ATOM 1250 N N . THR A 1 164 ? -13.091 -6.036 -8.724 1.00 79.50 164 THR A N 1
ATOM 1251 C CA . THR A 1 164 ? -12.188 -5.174 -9.496 1.00 79.50 164 THR A CA 1
ATOM 1252 C C . THR A 1 164 ? -10.867 -5.876 -9.820 1.00 79.50 164 THR A C 1
ATOM 1254 O O . THR A 1 164 ? -10.282 -6.574 -8.992 1.00 79.50 164 THR A O 1
ATOM 1257 N N . SER A 1 165 ? -10.395 -5.667 -11.050 1.00 67.38 165 SER A N 1
ATOM 1258 C CA . SER A 1 165 ? -9.135 -6.207 -11.583 1.00 67.38 165 SER A CA 1
ATOM 1259 C C . SER A 1 165 ? -8.027 -5.151 -11.626 1.00 67.38 165 SER A C 1
ATOM 1261 O O . SER A 1 165 ? -7.135 -5.231 -12.465 1.00 67.38 165 SER A O 1
ATOM 1263 N N . ALA A 1 166 ? -8.112 -4.121 -10.775 1.00 64.25 166 ALA A N 1
ATOM 1264 C CA . ALA A 1 166 ? -7.121 -3.052 -10.740 1.00 64.25 166 ALA A CA 1
ATOM 1265 C C . ALA A 1 166 ? -5.723 -3.627 -10.475 1.00 64.25 166 ALA A C 1
ATOM 1267 O O . ALA A 1 166 ? -5.578 -4.552 -9.670 1.00 64.25 166 ALA A O 1
ATOM 1268 N N . LEU A 1 167 ? -4.713 -3.069 -11.146 1.00 73.81 167 LEU A N 1
ATOM 1269 C CA . LEU A 1 167 ? -3.322 -3.473 -10.976 1.00 73.81 167 LEU A CA 1
ATOM 1270 C C . LEU A 1 167 ? -2.918 -3.315 -9.502 1.00 73.81 167 LEU A C 1
ATOM 1272 O O . LEU A 1 167 ? -2.970 -2.212 -8.961 1.00 73.81 167 LEU A O 1
ATOM 1276 N N . SER A 1 168 ? -2.520 -4.415 -8.867 1.00 77.12 168 SER A N 1
ATOM 1277 C CA . SER A 1 168 ? -1.851 -4.431 -7.567 1.00 77.12 168 SER A CA 1
ATOM 1278 C C . SER A 1 168 ? -0.365 -4.707 -7.794 1.00 77.12 168 SER A C 1
ATOM 1280 O O . SER A 1 168 ? 0.006 -5.554 -8.607 1.00 77.12 168 SER A O 1
ATOM 1282 N N . PHE A 1 169 ? 0.504 -3.956 -7.122 1.00 78.62 169 PHE A N 1
ATOM 1283 C CA . PHE A 1 169 ? 1.950 -4.121 -7.224 1.00 78.62 169 PHE A CA 1
ATOM 1284 C C . PHE A 1 169 ? 2.598 -3.863 -5.868 1.00 78.62 169 PHE A C 1
ATOM 1286 O O . PHE A 1 169 ? 2.200 -2.961 -5.130 1.00 78.62 169 PHE A O 1
ATOM 1293 N N . ARG A 1 170 ? 3.634 -4.641 -5.560 1.00 82.75 170 ARG A N 1
ATOM 1294 C CA . ARG A 1 170 ? 4.494 -4.383 -4.407 1.00 82.75 170 ARG A CA 1
ATOM 1295 C C . ARG A 1 170 ? 5.475 -3.274 -4.776 1.00 82.75 170 ARG A C 1
ATOM 1297 O O . ARG A 1 170 ? 6.023 -3.262 -5.876 1.00 82.75 170 ARG A O 1
ATOM 1304 N N . TYR A 1 171 ? 5.670 -2.330 -3.866 1.00 83.50 171 TYR A N 1
ATOM 1305 C CA . TYR A 1 171 ? 6.620 -1.234 -4.042 1.00 83.50 171 TYR A CA 1
ATOM 1306 C C . TYR A 1 171 ? 7.204 -0.887 -2.690 1.00 83.50 171 TYR A C 1
ATOM 1308 O O . TYR A 1 171 ? 6.437 -0.582 -1.783 1.00 83.50 171 TYR A O 1
ATOM 1316 N N . ASP A 1 172 ? 8.523 -0.926 -2.611 1.00 81.56 172 ASP A N 1
ATOM 1317 C CA . ASP A 1 172 ? 9.302 -0.700 -1.405 1.00 81.56 172 ASP A CA 1
ATOM 1318 C C . ASP A 1 172 ? 9.344 0.796 -1.060 1.00 81.56 172 ASP A C 1
ATOM 1320 O O . ASP A 1 172 ? 9.989 1.591 -1.748 1.00 81.56 172 ASP A O 1
ATOM 1324 N N . LEU A 1 173 ? 8.578 1.174 -0.037 1.00 82.19 173 LEU A N 1
ATOM 1325 C CA . LEU A 1 173 ? 8.498 2.526 0.513 1.00 82.19 173 LEU A CA 1
ATOM 1326 C C . LEU A 1 173 ? 9.277 2.685 1.814 1.00 82.19 173 LEU A C 1
ATOM 1328 O O . LEU A 1 173 ? 9.577 3.813 2.201 1.00 82.19 173 LEU A O 1
ATOM 1332 N N . HIS A 1 174 ? 9.533 1.588 2.521 1.00 76.06 174 HIS A N 1
ATOM 1333 C CA . HIS A 1 174 ? 10.163 1.645 3.833 1.00 76.06 174 HIS A CA 1
ATOM 1334 C C . HIS A 1 174 ? 11.693 1.610 3.760 1.00 76.06 174 HIS A C 1
ATOM 1336 O O . HIS A 1 174 ? 12.341 2.096 4.691 1.00 76.06 174 HIS A O 1
ATOM 1342 N N . SER A 1 175 ? 12.290 1.077 2.684 1.00 80.19 175 SER A N 1
ATOM 1343 C CA . SER A 1 175 ? 13.742 1.131 2.528 1.00 80.19 175 SER A CA 1
ATOM 1344 C C . SER A 1 175 ? 14.226 2.550 2.237 1.00 80.19 175 SER A C 1
ATOM 1346 O O . SER A 1 175 ? 13.670 3.303 1.432 1.00 80.19 175 SER A O 1
ATOM 1348 N N . VAL A 1 176 ? 15.316 2.931 2.901 1.00 79.56 176 VAL A N 1
ATOM 1349 C CA . VAL A 1 176 ? 15.975 4.208 2.640 1.00 79.56 176 VAL A CA 1
ATOM 1350 C C . VAL A 1 176 ? 16.777 4.072 1.352 1.00 79.56 176 VAL A C 1
ATOM 1352 O O . VAL A 1 176 ? 17.780 3.361 1.303 1.00 79.56 176 VAL A O 1
ATOM 1355 N N . ARG A 1 177 ? 16.355 4.789 0.311 1.00 79.25 177 ARG A N 1
ATOM 1356 C CA . ARG A 1 177 ? 17.107 4.907 -0.940 1.00 79.25 177 ARG A CA 1
ATOM 1357 C C . ARG A 1 177 ? 17.850 6.231 -0.960 1.00 79.25 177 ARG A C 1
ATOM 1359 O O . ARG A 1 177 ? 17.239 7.293 -1.053 1.00 79.25 177 ARG A O 1
ATOM 1366 N N . LEU A 1 178 ? 19.173 6.158 -0.871 1.00 83.56 178 LEU A N 1
ATOM 1367 C CA . LEU A 1 178 ? 20.034 7.316 -1.068 1.00 83.56 178 LEU A CA 1
ATOM 1368 C C . LEU A 1 178 ? 20.347 7.445 -2.555 1.00 83.56 178 LEU A C 1
ATOM 1370 O O . LEU A 1 178 ? 20.751 6.480 -3.200 1.00 83.56 178 LEU A O 1
ATOM 1374 N N . VAL A 1 179 ? 20.146 8.643 -3.088 1.00 86.25 179 VAL A N 1
ATOM 1375 C CA . VAL A 1 179 ? 20.661 9.013 -4.405 1.00 86.25 179 VAL A CA 1
ATOM 1376 C C . VAL A 1 179 ? 22.039 9.616 -4.185 1.00 86.25 179 VAL A C 1
ATOM 1378 O O . VAL A 1 179 ? 22.219 10.430 -3.276 1.00 86.25 179 VAL A O 1
ATOM 1381 N N . GLU A 1 180 ? 23.009 9.198 -4.991 1.00 82.56 180 GLU A N 1
ATOM 1382 C CA . GLU A 1 180 ? 24.339 9.792 -4.970 1.00 82.56 180 GLU A CA 1
ATOM 1383 C C . GLU A 1 180 ? 24.238 11.280 -5.318 1.00 82.56 180 GLU A C 1
ATOM 1385 O O . GLU A 1 180 ? 23.578 11.675 -6.281 1.00 82.56 180 GLU A O 1
ATOM 1390 N N . ARG A 1 181 ? 24.849 12.119 -4.480 1.00 83.31 181 ARG A N 1
ATOM 1391 C CA . ARG A 1 181 ? 24.913 13.562 -4.691 1.00 83.31 181 ARG A CA 1
ATOM 1392 C C . ARG A 1 181 ? 26.368 13.928 -4.888 1.00 83.31 181 ARG A C 1
ATOM 1394 O O . ARG A 1 181 ? 27.180 13.692 -3.994 1.00 83.31 181 ARG A O 1
ATOM 1401 N N . GLU A 1 182 ? 26.672 14.541 -6.023 1.00 79.12 182 GLU A N 1
ATOM 1402 C CA . GLU A 1 182 ? 27.978 15.154 -6.224 1.00 79.12 182 GLU A CA 1
ATOM 1403 C C . GLU A 1 182 ? 28.164 16.264 -5.186 1.00 79.12 182 GLU A C 1
ATOM 1405 O O . GLU A 1 182 ? 27.319 17.150 -5.015 1.00 79.12 182 GLU A O 1
ATOM 1410 N N . THR A 1 183 ? 29.254 16.171 -4.429 1.00 75.62 183 THR A N 1
ATOM 1411 C CA . THR A 1 183 ? 29.635 17.199 -3.465 1.00 75.62 183 THR A CA 1
ATOM 1412 C C . THR A 1 183 ? 30.494 18.206 -4.199 1.00 75.62 183 THR A C 1
ATOM 1414 O O . THR A 1 183 ? 31.689 17.987 -4.351 1.00 75.62 183 THR A O 1
ATOM 1417 N N . LEU A 1 184 ? 29.873 19.296 -4.648 1.00 70.31 184 LEU A N 1
ATOM 1418 C CA . LEU A 1 184 ? 30.580 20.354 -5.359 1.00 70.31 184 LEU A CA 1
ATOM 1419 C C . LEU A 1 184 ? 31.574 21.034 -4.419 1.00 70.31 184 LEU A C 1
ATOM 1421 O O . LEU A 1 184 ? 31.195 21.706 -3.455 1.00 70.31 184 LEU A O 1
ATOM 1425 N N . THR A 1 185 ? 32.857 20.858 -4.698 1.00 72.94 185 THR A N 1
ATOM 1426 C CA . THR A 1 185 ? 33.918 21.635 -4.056 1.00 72.94 185 THR A CA 1
ATOM 1427 C C . THR A 1 185 ? 34.079 22.978 -4.770 1.00 72.94 185 THR A C 1
ATOM 1429 O O . THR A 1 185 ? 33.720 23.127 -5.933 1.00 72.94 185 THR A O 1
ATOM 1432 N N . SER A 1 186 ? 34.627 23.997 -4.101 1.00 66.44 186 SER A N 1
ATOM 1433 C CA . SER A 1 186 ? 34.803 25.348 -4.673 1.00 66.44 186 SER A CA 1
ATOM 1434 C C . SER A 1 186 ? 35.709 25.410 -5.917 1.00 66.44 186 SER A C 1
ATOM 1436 O O . SER A 1 186 ? 35.819 26.470 -6.530 1.00 66.44 186 SER A O 1
ATOM 1438 N N . GLY A 1 187 ? 36.350 24.296 -6.293 1.00 61.56 187 GLY A N 1
ATOM 1439 C CA . GLY A 1 187 ? 37.104 24.136 -7.537 1.00 61.56 187 GLY A CA 1
ATOM 1440 C C . GLY A 1 187 ? 36.330 23.467 -8.681 1.00 61.56 187 GLY A C 1
ATOM 1441 O O . GLY A 1 187 ? 36.859 23.399 -9.788 1.00 61.56 187 GLY A O 1
ATOM 1442 N N . GLU A 1 188 ? 35.106 22.982 -8.452 1.00 58.53 188 GLU A N 1
ATOM 1443 C CA . GLU A 1 188 ? 34.282 22.335 -9.474 1.00 58.53 188 GLU A CA 1
ATOM 1444 C C . GLU A 1 188 ? 33.352 23.351 -10.139 1.00 58.53 188 GLU A C 1
ATOM 1446 O O . GLU A 1 188 ? 32.567 24.064 -9.512 1.00 58.53 188 GLU A O 1
ATOM 1451 N N . GLN A 1 189 ? 33.504 23.455 -11.454 1.00 59.06 189 GLN A N 1
ATOM 1452 C CA . GLN A 1 189 ? 32.845 24.433 -12.301 1.00 59.06 189 GLN A CA 1
ATOM 1453 C C . GLN A 1 189 ? 31.325 24.182 -12.293 1.00 59.06 189 GLN A C 1
ATOM 1455 O O . GLN A 1 189 ? 30.847 23.228 -12.895 1.00 59.06 189 GLN A O 1
ATOM 1460 N N . LEU A 1 190 ? 30.565 25.064 -11.627 1.00 56.19 190 LEU A N 1
ATOM 1461 C CA . LEU A 1 190 ? 29.102 25.000 -11.402 1.00 56.19 190 LEU A CA 1
ATOM 1462 C C . LEU A 1 190 ? 28.229 24.901 -12.665 1.00 56.19 190 LEU A C 1
ATOM 1464 O O . LEU A 1 190 ? 27.012 24.757 -12.581 1.00 56.19 190 LEU A O 1
ATOM 1468 N N . ALA A 1 191 ? 28.841 25.013 -13.832 1.00 59.31 191 ALA A N 1
ATOM 1469 C CA . ALA A 1 191 ? 28.203 24.815 -15.109 1.00 59.31 191 ALA A CA 1
ATOM 1470 C C . ALA A 1 191 ? 29.291 24.450 -16.115 1.00 59.31 191 ALA A C 1
ATOM 1472 O O . ALA A 1 191 ? 30.034 25.314 -16.586 1.00 59.31 191 ALA A O 1
ATOM 1473 N N . LEU A 1 192 ? 29.357 23.175 -16.489 1.00 55.78 192 LEU A N 1
ATOM 1474 C CA . LEU A 1 192 ? 29.767 22.858 -17.845 1.00 55.78 192 LEU A CA 1
ATOM 1475 C C . LEU A 1 192 ? 28.607 23.357 -18.711 1.00 55.78 192 LEU A C 1
ATOM 1477 O O . LEU A 1 192 ? 27.509 22.801 -18.645 1.00 55.78 192 LEU A O 1
ATOM 1481 N N . ALA A 1 193 ? 28.796 24.465 -19.437 1.00 63.31 193 ALA A N 1
ATOM 1482 C CA . ALA A 1 193 ? 27.809 24.869 -20.434 1.00 63.31 193 ALA A CA 1
ATOM 1483 C C . ALA A 1 193 ? 27.484 23.629 -21.286 1.00 63.31 193 ALA A C 1
ATOM 1485 O O . ALA A 1 193 ? 28.424 22.882 -21.595 1.00 63.31 193 ALA A O 1
ATOM 1486 N N . PRO A 1 194 ? 26.204 23.373 -21.644 1.00 56.97 194 PRO A N 1
ATOM 1487 C CA . PRO A 1 194 ? 25.896 22.328 -22.611 1.00 56.97 194 PRO A CA 1
ATOM 1488 C C . PRO A 1 194 ? 26.880 22.509 -23.760 1.00 56.97 194 PRO A C 1
ATOM 1490 O O . PRO A 1 194 ? 27.043 23.668 -24.171 1.00 56.97 194 PRO A O 1
ATOM 1493 N N . PRO A 1 195 ? 27.597 21.451 -24.196 1.00 61.06 195 PRO A N 1
ATOM 1494 C CA . PRO A 1 195 ? 28.562 21.589 -25.272 1.00 61.06 195 PRO A CA 1
ATOM 1495 C C . PRO A 1 195 ? 27.875 22.406 -26.353 1.00 61.06 195 PRO A C 1
ATOM 1497 O O . PRO A 1 195 ? 26.766 22.055 -26.772 1.00 61.06 195 PRO A O 1
ATOM 1500 N N . SER A 1 196 ? 28.456 23.569 -26.677 1.00 60.56 196 SER A N 1
ATOM 1501 C CA . SER A 1 196 ? 27.914 24.426 -27.723 1.00 60.56 196 SER A CA 1
ATOM 1502 C C . SER A 1 196 ? 27.658 23.506 -28.898 1.00 60.56 196 SER A C 1
ATOM 1504 O O . SER A 1 196 ? 28.511 22.666 -29.179 1.00 60.56 196 SER A O 1
ATOM 1506 N N . GLY A 1 197 ? 26.449 23.566 -29.465 1.00 45.72 197 GLY A N 1
ATOM 1507 C CA . GLY A 1 197 ? 25.987 22.646 -30.497 1.00 45.72 197 GLY A CA 1
ATOM 1508 C C . GLY A 1 197 ? 26.914 22.669 -31.707 1.00 45.72 197 GLY A C 1
ATOM 1509 O O . GLY A 1 197 ? 26.633 23.314 -32.708 1.00 45.72 197 GLY A O 1
ATOM 1510 N N . GLY A 1 198 ? 28.035 21.973 -31.594 1.00 51.28 198 GLY A N 1
ATOM 1511 C CA . GLY A 1 198 ? 28.865 21.523 -32.670 1.00 51.28 198 GLY A CA 1
ATOM 1512 C C . GLY A 1 198 ? 28.170 20.301 -33.219 1.00 51.28 198 GLY A C 1
ATOM 1513 O O . GLY A 1 198 ? 27.692 19.439 -32.477 1.00 51.28 198 GLY A O 1
ATOM 1514 N N . THR A 1 199 ? 28.082 20.241 -34.539 1.00 47.31 199 THR A N 1
ATOM 1515 C CA . THR A 1 199 ? 27.706 19.024 -35.254 1.00 47.31 199 THR A CA 1
A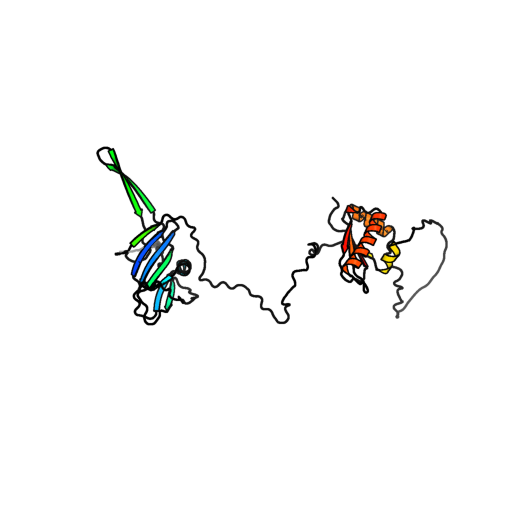TOM 1516 C C . THR A 1 199 ? 28.394 17.807 -34.611 1.00 47.31 199 THR A C 1
ATOM 1518 O O . THR A 1 199 ? 29.553 17.947 -34.214 1.00 47.31 199 THR A O 1
ATOM 1521 N N . PRO A 1 200 ? 27.751 16.627 -34.531 1.00 40.56 200 PRO A N 1
ATOM 1522 C CA . PRO A 1 200 ? 28.179 15.460 -33.734 1.00 40.56 200 PRO A CA 1
ATOM 1523 C C . PRO A 1 200 ? 29.538 14.836 -34.123 1.00 40.56 200 PRO A C 1
ATOM 1525 O O . PRO A 1 200 ? 29.898 13.752 -33.674 1.00 40.56 200 PRO A O 1
ATOM 1528 N N . TYR A 1 201 ? 30.337 15.510 -34.940 1.00 41.16 201 TYR A N 1
ATOM 1529 C CA . TYR A 1 201 ? 31.645 15.085 -35.405 1.00 41.16 201 TYR A CA 1
ATOM 1530 C C . TYR A 1 201 ? 32.777 15.523 -34.476 1.00 41.16 201 TYR A C 1
ATOM 1532 O O . TYR A 1 201 ? 33.769 16.075 -34.941 1.00 41.16 201 TYR A O 1
ATOM 1540 N N . ALA A 1 202 ? 32.667 15.271 -33.173 1.00 51.75 202 ALA A N 1
ATOM 1541 C CA . ALA A 1 202 ? 33.816 15.468 -32.293 1.00 51.75 202 ALA A CA 1
ATOM 1542 C C . ALA A 1 202 ? 33.831 14.573 -31.050 1.00 51.75 202 ALA A C 1
ATOM 1544 O O . ALA A 1 202 ? 34.152 15.070 -29.986 1.00 51.75 202 ALA A O 1
ATOM 1545 N N . VAL A 1 203 ? 33.572 13.264 -31.165 1.00 41.50 203 VAL A N 1
ATOM 1546 C CA . VAL A 1 203 ? 34.268 12.276 -30.313 1.00 41.50 203 VAL A CA 1
ATOM 1547 C C . VAL A 1 203 ? 34.385 10.936 -31.040 1.00 41.50 203 VAL A C 1
ATOM 1549 O O . VAL A 1 203 ? 33.462 10.131 -31.075 1.00 41.50 203 VAL A O 1
ATOM 1552 N N . ALA A 1 204 ? 35.567 10.671 -31.574 1.00 39.12 204 ALA A N 1
ATOM 1553 C CA . ALA A 1 204 ? 36.209 9.374 -31.437 1.00 39.12 204 ALA A CA 1
ATOM 1554 C C . ALA A 1 204 ? 37.697 9.618 -31.651 1.00 39.12 204 ALA A C 1
ATOM 1556 O O . ALA A 1 204 ? 38.076 10.356 -32.559 1.00 39.12 204 ALA A O 1
ATOM 1557 N N . THR A 1 205 ? 38.533 8.988 -30.839 1.00 45.66 205 THR A N 1
ATOM 1558 C CA . THR A 1 205 ? 39.981 8.840 -31.012 1.00 45.66 205 THR A CA 1
ATOM 1559 C C . THR A 1 205 ? 40.272 8.020 -32.282 1.00 45.66 205 THR A C 1
ATOM 1561 O O . THR A 1 205 ? 40.883 6.957 -32.246 1.00 45.66 205 THR A O 1
ATOM 1564 N N . ARG A 1 206 ? 39.761 8.472 -33.431 1.00 53.53 206 ARG A N 1
ATOM 1565 C CA . ARG A 1 206 ? 39.995 7.903 -34.752 1.00 53.53 206 ARG A CA 1
ATOM 1566 C C . ARG A 1 206 ? 41.308 8.462 -35.262 1.00 53.53 206 ARG A C 1
ATOM 1568 O O . ARG A 1 206 ? 41.558 9.664 -35.177 1.00 53.53 206 ARG A O 1
ATOM 1575 N N . LYS A 1 207 ? 42.154 7.579 -35.785 1.00 50.38 207 LYS A N 1
ATOM 1576 C CA . LYS A 1 207 ? 43.417 7.951 -36.421 1.00 50.38 207 LYS A CA 1
ATOM 1577 C C . LYS A 1 207 ? 43.101 8.643 -37.744 1.00 50.38 207 LYS A C 1
ATOM 1579 O O . LYS A 1 207 ? 43.077 8.012 -38.790 1.00 50.38 207 LYS A O 1
ATOM 1584 N N . VAL A 1 208 ? 42.821 9.940 -37.697 1.00 61.25 208 VAL A N 1
ATOM 1585 C CA . VAL A 1 208 ? 42.664 10.728 -38.916 1.00 61.25 208 VAL A CA 1
ATOM 1586 C C . VAL A 1 208 ? 44.049 10.923 -39.523 1.00 61.25 208 VAL A C 1
ATOM 1588 O O . VAL A 1 208 ? 44.965 11.409 -38.854 1.00 61.25 208 VAL A O 1
ATOM 1591 N N . ARG A 1 209 ? 44.233 10.507 -40.779 1.00 72.50 209 ARG A N 1
ATOM 1592 C CA . ARG A 1 209 ? 45.520 10.664 -41.457 1.00 72.50 209 ARG A CA 1
ATOM 1593 C C . ARG A 1 209 ? 45.626 12.087 -41.988 1.00 72.50 209 ARG A C 1
ATOM 1595 O O . ARG A 1 209 ? 44.888 12.476 -42.890 1.00 72.50 209 ARG A O 1
ATOM 1602 N N . VAL A 1 210 ? 46.558 12.848 -41.425 1.00 80.88 210 VAL A N 1
ATOM 1603 C CA . VAL A 1 210 ? 46.889 14.197 -41.886 1.00 80.88 210 VAL A CA 1
ATOM 1604 C C . VAL A 1 210 ? 47.621 14.100 -43.222 1.00 80.88 210 VAL A C 1
ATOM 1606 O O . VAL A 1 210 ? 48.656 13.444 -43.310 1.00 80.88 210 VAL A O 1
ATOM 1609 N N . LEU A 1 211 ? 47.067 14.728 -44.259 1.00 77.38 211 LEU A N 1
ATOM 1610 C CA . LEU A 1 211 ? 47.652 14.780 -45.601 1.00 77.38 211 LEU A CA 1
ATOM 1611 C C . LEU A 1 211 ? 48.509 16.031 -45.803 1.00 77.38 211 LEU A C 1
ATOM 1613 O O . LEU A 1 211 ? 49.429 16.024 -46.615 1.00 77.38 211 LEU A O 1
ATOM 1617 N N . GLY A 1 212 ? 48.237 17.105 -45.062 1.00 78.38 212 GLY A N 1
ATOM 1618 C CA . GLY A 1 212 ? 49.067 18.302 -45.096 1.00 78.38 212 GLY A CA 1
ATOM 1619 C C . GLY A 1 212 ? 48.562 19.413 -44.189 1.00 78.38 212 GLY A C 1
ATOM 1620 O O . GLY A 1 212 ? 47.360 19.550 -43.963 1.00 78.38 212 GLY A O 1
ATOM 1621 N N . ASN A 1 213 ? 49.504 20.226 -43.715 1.00 80.19 213 ASN A N 1
ATOM 1622 C CA . ASN A 1 213 ? 49.245 21.415 -42.913 1.00 80.19 213 ASN A CA 1
ATOM 1623 C C . ASN A 1 213 ? 49.748 22.632 -43.688 1.00 80.19 213 ASN A C 1
ATOM 1625 O O . ASN A 1 213 ? 50.913 22.683 -44.078 1.00 80.19 213 ASN A O 1
ATOM 1629 N N . ILE A 1 214 ? 48.874 23.606 -43.909 1.00 78.44 214 ILE A N 1
ATOM 1630 C CA . ILE A 1 214 ? 49.136 24.777 -44.743 1.00 78.44 214 ILE A CA 1
ATOM 1631 C C . ILE A 1 214 ? 49.230 25.999 -43.840 1.00 78.44 214 ILE A C 1
ATOM 1633 O O . ILE A 1 214 ? 48.280 26.336 -43.132 1.00 78.44 214 ILE A O 1
ATOM 1637 N N . GLY A 1 215 ? 50.375 26.679 -43.857 1.00 79.00 215 GLY A N 1
ATOM 1638 C CA . GLY A 1 215 ? 50.553 27.942 -43.146 1.00 79.00 215 GLY A CA 1
ATOM 1639 C C . GLY A 1 215 ? 49.825 29.100 -43.834 1.00 79.00 215 GLY A C 1
ATOM 1640 O O . GLY A 1 215 ? 49.605 29.080 -45.044 1.00 79.00 215 GLY A O 1
ATOM 1641 N N . ALA A 1 216 ? 49.508 30.159 -43.083 1.00 75.12 216 ALA A N 1
ATOM 1642 C CA . ALA A 1 216 ? 48.840 31.350 -43.625 1.00 75.12 216 ALA A CA 1
ATOM 1643 C C . ALA A 1 216 ? 49.608 32.003 -44.794 1.00 75.12 216 ALA A C 1
ATOM 1645 O O . ALA A 1 216 ? 48.996 32.487 -45.741 1.00 75.12 216 ALA A O 1
ATOM 1646 N N . GLY A 1 217 ? 50.947 31.971 -44.755 1.00 71.62 217 GLY A N 1
ATOM 1647 C CA . GLY A 1 217 ? 51.793 32.489 -45.837 1.00 71.62 217 GLY A CA 1
ATOM 1648 C C . GLY A 1 217 ? 51.767 31.638 -47.111 1.00 71.62 217 GLY A C 1
ATOM 1649 O O . GLY A 1 217 ? 51.796 32.188 -48.207 1.00 71.62 217 GLY A O 1
ATOM 1650 N N . ASP A 1 218 ? 51.657 30.314 -46.981 1.00 71.44 218 ASP A N 1
ATOM 1651 C CA . ASP A 1 218 ? 51.618 29.389 -48.123 1.00 71.44 218 ASP A CA 1
ATOM 1652 C C . ASP A 1 218 ? 50.231 29.393 -48.790 1.00 71.44 218 ASP A C 1
ATOM 1654 O O . ASP A 1 218 ? 50.112 29.281 -50.008 1.00 71.44 218 ASP A O 1
ATOM 1658 N N . LEU A 1 219 ? 49.176 29.631 -48.004 1.00 72.62 219 LEU A N 1
ATOM 1659 C CA . LEU A 1 219 ? 47.806 29.797 -48.491 1.00 72.62 219 LEU A CA 1
ATOM 1660 C C . LEU A 1 219 ? 47.645 31.016 -49.420 1.00 72.62 219 LEU A C 1
ATOM 1662 O O . LEU A 1 219 ? 46.841 30.999 -50.355 1.00 72.62 219 LEU A O 1
ATOM 1666 N N . ALA A 1 220 ? 48.410 32.084 -49.185 1.00 68.38 220 ALA A N 1
ATOM 1667 C CA . ALA A 1 220 ? 48.441 33.249 -50.068 1.00 68.38 220 ALA A CA 1
ATOM 1668 C C . ALA A 1 220 ? 49.093 32.932 -51.430 1.00 68.38 220 ALA A C 1
ATOM 1670 O O . ALA A 1 220 ? 48.740 33.543 -52.433 1.00 68.38 220 ALA A O 1
ATOM 1671 N N . ALA A 1 221 ? 49.994 31.944 -51.490 1.00 64.75 221 ALA A N 1
ATOM 1672 C CA . ALA A 1 221 ? 50.694 31.550 -52.714 1.00 64.75 221 ALA A CA 1
ATOM 1673 C C . ALA A 1 221 ? 49.861 30.656 -53.658 1.00 64.75 221 ALA A C 1
ATOM 1675 O O . ALA A 1 221 ? 50.284 30.410 -54.789 1.00 64.75 221 ALA A O 1
ATOM 1676 N N . LEU A 1 222 ? 48.680 30.193 -53.229 1.00 65.25 222 LEU A N 1
ATOM 1677 C CA . LEU A 1 222 ? 47.788 29.345 -54.032 1.00 65.25 222 LEU A CA 1
ATOM 1678 C C . LEU A 1 222 ? 47.101 30.078 -55.202 1.00 65.25 222 LEU A C 1
ATOM 1680 O O . LEU A 1 222 ? 46.643 29.412 -56.131 1.00 65.25 222 LEU A O 1
ATOM 1684 N N . ASP A 1 223 ? 47.083 31.416 -55.197 1.00 56.47 223 ASP A N 1
ATOM 1685 C CA . ASP A 1 223 ? 46.320 32.238 -56.152 1.00 56.47 223 ASP A CA 1
ATOM 1686 C C . ASP A 1 223 ? 47.018 32.525 -57.494 1.00 56.47 223 ASP A C 1
ATOM 1688 O O . ASP A 1 223 ? 46.426 33.192 -58.340 1.00 56.47 223 ASP A O 1
ATOM 1692 N N . GLY A 1 224 ? 48.253 32.065 -57.757 1.00 49.28 224 GLY A N 1
ATOM 1693 C CA . GLY A 1 224 ? 48.903 32.544 -58.989 1.00 49.28 224 GLY A CA 1
ATOM 1694 C C . GLY A 1 224 ? 50.287 32.047 -59.386 1.00 49.28 224 GLY A C 1
ATOM 1695 O O . GLY A 1 224 ? 51.100 32.862 -59.814 1.00 49.28 224 GLY A O 1
ATOM 1696 N N . ARG A 1 225 ? 50.577 30.743 -59.353 1.00 41.28 225 ARG A N 1
ATOM 1697 C CA . ARG A 1 225 ? 51.688 30.215 -60.171 1.00 41.28 225 ARG A CA 1
ATOM 1698 C C . ARG A 1 225 ? 51.155 29.327 -61.297 1.00 41.28 225 ARG A C 1
ATOM 1700 O O . ARG A 1 225 ? 50.644 28.250 -60.992 1.00 41.28 225 ARG A O 1
ATOM 1707 N N . PRO A 1 226 ? 51.277 29.724 -62.580 1.00 34.44 226 PRO A N 1
ATOM 1708 C CA . PRO A 1 226 ? 51.333 28.742 -63.649 1.00 34.44 226 PRO A CA 1
ATOM 1709 C C . PRO A 1 226 ? 52.618 27.943 -63.434 1.00 34.44 226 PRO A C 1
ATOM 1711 O O . PRO A 1 226 ? 53.705 28.511 -63.309 1.00 34.44 226 PRO A O 1
ATOM 1714 N N . ILE A 1 227 ? 52.485 26.631 -63.301 1.00 37.97 227 ILE A N 1
ATOM 1715 C CA . ILE A 1 227 ? 53.628 25.740 -63.148 1.00 37.97 227 ILE A CA 1
ATOM 1716 C C . ILE A 1 227 ? 54.307 25.708 -64.511 1.00 37.97 227 ILE A C 1
ATOM 1718 O O . ILE A 1 227 ? 53.795 25.129 -65.467 1.00 37.97 227 ILE A O 1
ATOM 1722 N N . ALA A 1 228 ? 55.410 26.447 -64.620 1.00 29.61 228 ALA A N 1
ATOM 1723 C CA . ALA A 1 228 ? 56.263 26.413 -65.788 1.00 29.61 228 ALA A CA 1
ATOM 1724 C C . ALA A 1 228 ? 56.846 25.002 -65.894 1.00 29.61 228 ALA A C 1
ATOM 1726 O O . ALA A 1 228 ? 57.672 24.583 -65.084 1.00 29.61 228 ALA A O 1
ATOM 1727 N N . LEU A 1 229 ? 56.371 24.277 -66.899 1.00 41.47 229 LEU A N 1
ATOM 1728 C CA . LEU A 1 229 ? 57.019 23.096 -67.422 1.00 41.47 229 LEU A CA 1
ATOM 1729 C C . LEU A 1 229 ? 58.289 23.563 -68.143 1.00 41.47 229 LEU A C 1
ATOM 1731 O O . LEU A 1 229 ? 58.199 24.015 -69.278 1.00 41.47 229 LEU A O 1
ATOM 1735 N N . GLU A 1 230 ? 59.459 23.442 -67.521 1.00 26.41 230 GLU A N 1
ATOM 1736 C CA . GLU A 1 230 ? 60.709 23.358 -68.279 1.00 26.41 230 GLU A CA 1
ATOM 1737 C C . GLU A 1 230 ? 61.541 22.169 -67.811 1.00 26.41 230 GLU A C 1
ATOM 1739 O O . GLU A 1 230 ? 62.036 22.079 -66.690 1.00 26.41 230 GLU A O 1
ATOM 1744 N N . THR A 1 231 ? 61.641 21.222 -68.736 1.00 35.81 231 THR A N 1
ATOM 1745 C CA . THR A 1 231 ? 62.623 20.150 -68.762 1.00 35.81 231 THR A CA 1
ATOM 1746 C C . THR A 1 231 ? 63.912 20.719 -69.341 1.00 35.81 231 THR A C 1
ATOM 1748 O O . THR A 1 231 ? 63.882 21.172 -70.479 1.00 35.81 231 THR A O 1
ATOM 1751 N N . THR A 1 232 ? 65.047 20.597 -68.651 1.00 24.05 232 THR A N 1
ATOM 1752 C CA . THR A 1 232 ? 66.353 20.504 -69.325 1.00 24.05 232 THR A CA 1
ATOM 1753 C C . THR A 1 232 ? 67.308 19.587 -68.572 1.00 24.05 232 THR A C 1
ATOM 1755 O O . THR A 1 232 ? 67.409 19.608 -67.348 1.00 24.05 232 THR A O 1
ATOM 1758 N N . VAL A 1 233 ? 67.981 18.775 -69.380 1.00 29.48 233 VAL A N 1
ATOM 1759 C CA . VAL A 1 233 ? 68.918 17.687 -69.095 1.00 29.48 233 VAL A CA 1
ATOM 1760 C C . VAL A 1 233 ? 70.361 18.224 -69.067 1.00 29.48 233 VAL A C 1
ATOM 1762 O O . VAL A 1 233 ? 70.619 19.254 -69.684 1.00 29.48 233 VAL A O 1
ATOM 1765 N N . ALA A 1 234 ? 71.272 17.445 -68.461 1.00 24.83 234 ALA A N 1
ATOM 1766 C CA . ALA A 1 234 ? 72.752 17.415 -68.562 1.00 24.83 234 ALA A CA 1
ATOM 1767 C C . ALA A 1 234 ? 73.445 17.772 -67.228 1.00 24.83 234 ALA A C 1
ATOM 1769 O O . ALA A 1 234 ? 73.268 18.862 -66.706 1.00 24.83 234 ALA A O 1
ATOM 1770 N N . ALA A 1 235 ? 74.054 16.822 -66.508 1.00 26.00 235 ALA A N 1
ATOM 1771 C CA . ALA A 1 235 ? 75.278 16.048 -66.782 1.00 26.00 235 ALA A CA 1
ATOM 1772 C C . ALA A 1 235 ? 76.579 16.833 -66.521 1.00 26.00 235 ALA A C 1
ATOM 1774 O O . ALA A 1 235 ? 76.874 17.789 -67.228 1.00 26.00 235 ALA A O 1
ATOM 1775 N N . GLY A 1 236 ? 77.397 16.313 -65.594 1.00 23.88 236 GLY A N 1
ATOM 1776 C CA . GLY A 1 236 ? 78.856 16.310 -65.747 1.00 23.88 236 GLY A CA 1
ATOM 1777 C C . GLY A 1 236 ? 79.713 16.934 -64.638 1.00 23.88 236 GLY A C 1
ATOM 1778 O O . GLY A 1 236 ? 79.683 18.141 -64.446 1.00 23.88 236 GLY A O 1
ATOM 1779 N N . ALA A 1 237 ? 80.583 16.070 -64.096 1.00 26.81 237 ALA A N 1
ATOM 1780 C CA . ALA A 1 237 ? 81.939 16.285 -63.562 1.00 26.81 237 ALA A CA 1
ATOM 1781 C C . ALA A 1 237 ? 82.106 16.740 -62.091 1.00 26.81 237 ALA A C 1
ATOM 1783 O O . ALA A 1 237 ? 81.578 17.769 -61.689 1.00 26.81 237 ALA A O 1
ATOM 1784 N N . ASP A 1 238 ? 82.664 15.891 -61.209 1.00 24.81 238 ASP A N 1
ATOM 1785 C CA . ASP A 1 238 ? 84.104 15.560 -60.978 1.00 24.81 238 ASP A CA 1
ATOM 1786 C C . ASP A 1 238 ? 84.732 16.634 -60.059 1.00 24.81 238 ASP A C 1
ATOM 1788 O O . ASP A 1 238 ? 84.622 17.818 -60.345 1.00 24.81 238 ASP A O 1
ATOM 1792 N N . SER A 1 239 ? 85.361 16.377 -58.908 1.00 27.16 239 SER A N 1
ATOM 1793 C CA . SER A 1 239 ? 86.451 15.438 -58.607 1.00 27.16 239 SER A CA 1
ATOM 1794 C C . SER A 1 239 ? 86.904 15.647 -57.136 1.00 27.16 239 SER A C 1
ATOM 1796 O O . SER A 1 239 ? 86.738 16.759 -56.640 1.00 27.16 239 SER A O 1
ATOM 1798 N N . ALA A 1 240 ? 87.472 14.590 -56.518 1.00 28.05 240 ALA A N 1
ATOM 1799 C CA . ALA A 1 240 ? 88.540 14.513 -55.479 1.00 28.05 240 ALA A CA 1
ATOM 1800 C C . ALA A 1 240 ? 88.432 15.373 -54.174 1.00 28.05 240 ALA A C 1
ATOM 1802 O O . ALA A 1 240 ? 87.816 16.425 -54.157 1.00 28.05 240 ALA A O 1
ATOM 1803 N N . ASP A 1 241 ? 88.993 15.059 -53.002 1.00 27.45 241 ASP A N 1
ATOM 1804 C CA . ASP A 1 241 ? 90.005 14.096 -52.559 1.00 27.45 241 ASP A CA 1
ATOM 1805 C C . ASP A 1 241 ? 90.036 14.052 -51.006 1.00 27.45 241 ASP A C 1
ATOM 1807 O O . ASP A 1 241 ? 89.601 15.005 -50.361 1.00 27.45 241 ASP A O 1
ATOM 1811 N N . GLU A 1 242 ? 90.595 12.965 -50.465 1.00 28.67 242 GLU A N 1
ATOM 1812 C CA . GLU A 1 242 ? 91.381 12.801 -49.219 1.00 28.67 242 GLU A CA 1
ATOM 1813 C C . GLU A 1 242 ? 90.960 13.336 -47.822 1.00 28.67 242 GLU A C 1
ATOM 1815 O O . GLU A 1 242 ? 90.822 14.530 -47.570 1.00 28.67 242 GLU A O 1
ATOM 1820 N N . GLY A 1 243 ? 91.010 12.413 -46.841 1.00 26.70 243 GLY A N 1
ATOM 1821 C CA . GLY A 1 243 ? 91.887 12.590 -45.669 1.00 26.70 243 GLY A CA 1
ATOM 1822 C C . GLY A 1 243 ? 91.249 12.778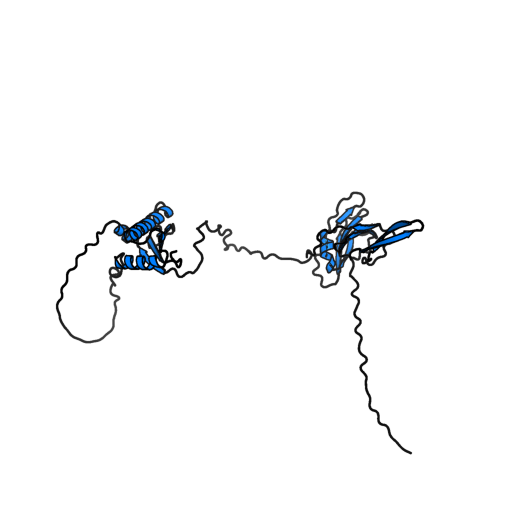 -44.284 1.00 26.70 243 GLY A C 1
ATOM 1823 O O . GLY A 1 243 ? 90.941 13.892 -43.884 1.00 26.70 243 GLY A O 1
ATOM 1824 N N . ASP A 1 244 ? 91.145 11.674 -43.541 1.00 28.38 244 ASP A N 1
ATOM 1825 C CA . ASP A 1 244 ? 91.589 11.476 -42.148 1.00 28.38 244 ASP A CA 1
ATOM 1826 C C . ASP A 1 244 ? 91.374 12.560 -41.053 1.00 28.38 244 ASP A C 1
ATOM 1828 O O . ASP A 1 244 ? 92.055 13.574 -40.961 1.00 28.38 244 ASP A O 1
ATOM 1832 N N . ASP A 1 245 ? 90.535 12.160 -40.089 1.00 29.91 245 ASP A N 1
ATOM 1833 C CA . ASP A 1 245 ? 90.879 11.973 -38.668 1.00 29.91 245 ASP A CA 1
ATOM 1834 C C . ASP A 1 245 ? 90.666 13.070 -37.586 1.00 29.91 245 ASP A C 1
ATOM 1836 O O . ASP A 1 245 ? 91.037 14.233 -37.688 1.00 29.91 245 ASP A O 1
ATOM 1840 N N . HIS A 1 246 ? 90.096 12.564 -36.480 1.00 31.09 246 HIS A N 1
ATOM 1841 C CA . HIS A 1 246 ? 90.066 12.991 -35.068 1.00 31.09 246 HIS A CA 1
ATOM 1842 C C . HIS A 1 246 ? 89.425 14.318 -34.593 1.00 31.09 246 HIS A C 1
ATOM 1844 O O . HIS A 1 246 ? 89.858 15.428 -34.872 1.00 31.09 246 HIS A O 1
ATOM 1850 N N . GLY A 1 247 ? 88.536 14.155 -33.597 1.00 26.31 247 GLY A N 1
ATOM 1851 C CA . GLY A 1 247 ? 88.678 14.893 -32.334 1.00 26.31 247 GLY A CA 1
ATOM 1852 C C . GLY A 1 247 ? 87.719 16.058 -32.065 1.00 26.31 247 GLY A C 1
ATOM 1853 O O . GLY A 1 247 ? 88.008 17.206 -32.360 1.00 26.31 247 GLY A O 1
ATOM 1854 N N . GLY A 1 248 ? 86.616 15.740 -31.380 1.00 28.62 248 GLY A N 1
ATOM 1855 C CA . GLY A 1 248 ? 85.953 16.523 -30.323 1.00 28.62 248 GLY A CA 1
ATOM 1856 C C . GLY A 1 248 ? 85.932 18.063 -30.350 1.00 28.62 248 GLY A C 1
ATOM 1857 O O . GLY A 1 248 ? 86.926 18.718 -30.061 1.00 28.62 248 GLY A O 1
ATOM 1858 N N . GLY A 1 249 ? 84.717 18.628 -30.394 1.00 25.81 249 GLY A N 1
ATOM 1859 C CA . GLY A 1 249 ? 84.411 19.883 -29.694 1.00 25.81 249 GLY A CA 1
ATOM 1860 C C . GLY A 1 249 ? 83.485 20.860 -30.422 1.00 25.81 249 GLY A C 1
ATOM 1861 O O . GLY A 1 249 ? 83.876 21.487 -31.390 1.00 25.81 249 GLY A O 1
ATOM 1862 N N . LYS A 1 250 ? 82.286 21.059 -29.851 1.00 28.58 250 LYS A N 1
ATOM 1863 C CA . LYS A 1 250 ? 81.398 22.240 -29.956 1.00 28.58 250 LYS A CA 1
ATOM 1864 C C . LYS A 1 250 ? 81.222 22.893 -31.343 1.00 28.58 250 LYS A C 1
ATOM 1866 O O . LYS A 1 250 ? 82.034 23.704 -31.764 1.00 28.58 250 LYS A O 1
ATOM 1871 N N . LYS A 1 251 ? 80.000 22.800 -31.873 1.00 25.94 251 LYS A N 1
ATOM 1872 C CA . LYS A 1 251 ? 79.005 23.896 -31.956 1.00 25.94 251 LYS A CA 1
ATOM 1873 C C . LYS A 1 251 ? 77.853 23.406 -32.829 1.00 25.94 251 LYS A C 1
ATOM 1875 O O . LYS A 1 251 ? 78.072 22.976 -33.953 1.00 25.94 251 LYS A O 1
ATOM 1880 N N . ALA A 1 252 ? 76.629 23.477 -32.308 1.00 29.33 252 ALA A N 1
ATOM 1881 C CA . ALA A 1 252 ? 75.427 23.315 -33.113 1.00 29.33 252 ALA A CA 1
ATOM 1882 C C . ALA A 1 252 ? 75.424 24.422 -34.178 1.00 29.33 252 ALA A C 1
ATOM 1884 O O . ALA A 1 252 ? 75.144 25.586 -33.881 1.00 29.33 252 ALA A O 1
ATOM 1885 N N . GLY A 1 253 ? 75.840 24.066 -35.393 1.00 25.12 253 GLY A N 1
ATOM 1886 C CA . GLY A 1 253 ? 75.683 24.902 -36.568 1.00 25.12 253 GLY A CA 1
ATOM 1887 C C . GLY A 1 253 ? 74.201 25.187 -36.773 1.00 25.12 253 GLY A C 1
ATOM 1888 O O . GLY A 1 253 ? 73.361 24.306 -36.580 1.00 25.12 253 GLY A O 1
ATOM 1889 N N . LYS A 1 254 ? 73.886 26.437 -37.122 1.00 28.42 254 LYS A N 1
ATOM 1890 C CA . LYS A 1 254 ? 72.563 26.839 -37.600 1.00 28.42 254 LYS A CA 1
ATOM 1891 C C . LYS A 1 254 ? 72.129 25.855 -38.683 1.00 28.42 254 LYS A C 1
ATOM 1893 O O . LYS A 1 254 ? 72.679 25.858 -39.778 1.00 28.42 254 LYS A O 1
ATOM 1898 N N . VAL A 1 255 ? 71.146 25.023 -38.366 1.00 31.08 255 VAL A N 1
ATOM 1899 C CA . VAL A 1 255 ? 70.367 24.351 -39.397 1.00 31.08 255 VAL A CA 1
ATOM 1900 C C . VAL A 1 255 ? 69.481 25.438 -39.981 1.00 31.08 255 VAL A C 1
ATOM 1902 O O . VAL A 1 255 ? 68.583 25.937 -39.303 1.00 31.08 255 VAL A O 1
ATOM 1905 N N . ASP A 1 256 ? 69.776 25.858 -41.206 1.00 31.30 256 ASP A N 1
ATOM 1906 C CA . ASP A 1 256 ? 68.888 26.713 -41.979 1.00 31.30 256 ASP A CA 1
ATOM 1907 C C . ASP A 1 256 ? 67.559 25.971 -42.175 1.00 31.30 256 ASP A C 1
ATOM 1909 O O . ASP A 1 256 ? 67.412 25.103 -43.035 1.00 31.30 256 ASP A O 1
ATOM 1913 N N . VAL A 1 257 ? 66.565 26.325 -41.356 1.00 35.12 257 VAL A N 1
ATOM 1914 C CA . VAL A 1 257 ? 65.207 25.741 -41.309 1.00 35.12 257 VAL A CA 1
ATOM 1915 C C . VAL A 1 257 ? 64.403 26.020 -42.600 1.00 35.12 257 VAL A C 1
ATOM 1917 O O . VAL A 1 257 ? 63.207 25.764 -42.679 1.00 35.12 257 VAL A O 1
ATOM 1920 N N . ALA A 1 258 ? 65.037 26.539 -43.652 1.00 36.31 258 ALA A N 1
ATOM 1921 C CA . ALA A 1 258 ? 64.387 26.927 -44.898 1.00 36.31 258 ALA A CA 1
ATOM 1922 C C . ALA A 1 258 ? 64.284 25.803 -45.948 1.00 36.31 258 ALA A C 1
ATOM 1924 O O . ALA A 1 258 ? 63.596 25.998 -46.945 1.00 36.31 258 ALA A O 1
ATOM 1925 N N . LYS A 1 259 ? 64.932 24.641 -45.762 1.00 32.69 259 LYS A N 1
ATOM 1926 C CA . LYS A 1 259 ? 65.042 23.616 -46.827 1.00 32.69 259 LYS A CA 1
ATOM 1927 C C . LYS A 1 259 ? 64.197 22.345 -46.673 1.00 32.69 259 LYS A C 1
ATOM 1929 O O . LYS A 1 259 ? 64.270 21.496 -47.545 1.00 32.69 259 LYS A O 1
ATOM 1934 N N . ASN A 1 260 ? 63.344 22.244 -45.653 1.00 33.19 260 ASN A N 1
ATOM 1935 C CA . ASN A 1 260 ? 62.349 21.162 -45.532 1.00 33.19 260 ASN A CA 1
ATOM 1936 C C . ASN A 1 260 ? 60.951 21.716 -45.209 1.00 33.19 260 ASN A C 1
ATOM 1938 O O . ASN A 1 260 ? 60.281 21.282 -44.274 1.00 33.19 260 ASN A O 1
ATOM 1942 N N . ARG A 1 261 ? 60.493 22.705 -45.983 1.00 42.97 261 ARG A N 1
ATOM 1943 C CA . ARG A 1 261 ? 59.053 22.939 -46.127 1.00 42.97 261 ARG A CA 1
ATOM 1944 C C . ARG A 1 261 ? 58.575 21.975 -47.203 1.00 42.97 261 ARG A C 1
ATOM 1946 O O . ARG A 1 261 ? 58.910 22.180 -48.364 1.00 42.97 261 ARG A O 1
ATOM 1953 N N . ALA A 1 262 ? 57.840 20.933 -46.822 1.00 44.38 262 ALA A N 1
ATOM 1954 C CA . ALA A 1 262 ? 57.002 20.197 -47.762 1.00 44.38 262 ALA A CA 1
ATOM 1955 C C . ALA A 1 262 ? 55.995 21.208 -48.332 1.00 44.38 262 ALA A C 1
ATOM 1957 O O . ALA A 1 262 ? 55.004 21.544 -47.687 1.00 44.38 262 ALA A O 1
ATOM 1958 N N . GLY A 1 263 ? 56.371 21.835 -49.445 1.00 53.72 263 GLY A N 1
ATOM 1959 C CA . GLY A 1 263 ? 55.566 22.837 -50.118 1.00 53.72 263 GLY A CA 1
ATOM 1960 C C . GLY A 1 263 ? 54.362 22.174 -50.765 1.00 53.72 263 GLY A C 1
ATOM 1961 O O . GLY A 1 263 ? 54.364 20.976 -51.019 1.00 53.72 263 GLY A O 1
ATOM 1962 N N . LEU A 1 264 ? 53.336 22.972 -51.026 1.00 62.09 264 LEU A N 1
ATOM 1963 C CA . LEU A 1 264 ? 52.179 22.602 -51.837 1.00 62.09 264 LEU A CA 1
ATOM 1964 C C . LEU A 1 264 ? 52.623 22.415 -53.298 1.00 62.09 264 LEU A C 1
ATOM 1966 O O . LEU A 1 264 ? 52.394 23.289 -54.132 1.00 62.09 264 LEU A O 1
ATOM 1970 N N . ASP A 1 265 ? 53.346 21.334 -53.573 1.00 69.94 265 ASP A N 1
ATOM 1971 C CA . ASP A 1 265 ? 53.838 20.947 -54.891 1.00 69.94 265 ASP A CA 1
ATOM 1972 C C . ASP A 1 265 ? 52.882 19.957 -55.572 1.00 69.94 265 ASP A C 1
ATOM 1974 O O . ASP A 1 265 ? 51.954 19.431 -54.954 1.00 69.94 265 ASP A O 1
ATOM 1978 N N . ASP A 1 266 ? 53.084 19.711 -56.868 1.00 70.06 266 ASP A N 1
ATOM 1979 C CA . ASP A 1 266 ? 52.210 18.819 -57.643 1.00 70.06 266 ASP A CA 1
ATOM 1980 C C . ASP A 1 266 ? 52.125 17.416 -57.036 1.00 70.06 266 ASP A C 1
ATOM 1982 O O . ASP A 1 266 ? 51.048 16.826 -56.982 1.00 70.06 266 ASP A O 1
ATOM 1986 N N . HIS A 1 267 ? 53.228 16.922 -56.474 1.00 75.44 267 HIS A N 1
ATOM 1987 C CA . HIS A 1 267 ? 53.276 15.621 -55.817 1.00 75.44 267 HIS A CA 1
ATOM 1988 C C . HIS A 1 267 ? 52.406 15.567 -54.546 1.00 75.44 267 HIS A C 1
ATOM 1990 O O . HIS A 1 267 ? 51.773 14.547 -54.255 1.00 75.44 267 HIS A O 1
ATOM 1996 N N . TRP A 1 268 ? 52.326 16.658 -53.780 1.00 80.12 268 TRP A N 1
ATOM 1997 C CA . TRP A 1 268 ? 51.389 16.758 -52.664 1.00 80.12 268 TRP A CA 1
ATOM 1998 C C . TRP A 1 268 ? 49.933 16.678 -53.140 1.00 80.12 268 TRP A C 1
ATOM 2000 O O . TRP A 1 268 ? 49.145 15.913 -52.575 1.00 80.12 268 TRP A O 1
ATOM 2010 N N . PHE A 1 269 ? 49.577 17.400 -54.209 1.00 80.62 269 PHE A N 1
ATOM 2011 C CA . PHE A 1 269 ? 48.233 17.333 -54.795 1.00 80.62 269 PHE A CA 1
ATOM 2012 C C . PHE A 1 269 ? 47.918 15.935 -55.348 1.00 80.62 269 PHE A C 1
ATOM 2014 O O . PHE A 1 269 ? 46.806 15.442 -55.154 1.00 80.62 269 PHE A O 1
ATOM 2021 N N . ASP A 1 270 ? 48.891 15.258 -55.960 1.00 79.88 270 ASP A N 1
ATOM 2022 C CA . ASP A 1 270 ? 48.770 13.872 -56.426 1.00 79.88 270 ASP A CA 1
ATOM 2023 C C . ASP A 1 270 ? 48.430 12.912 -55.290 1.00 79.88 270 ASP A C 1
ATOM 2025 O O . ASP A 1 270 ? 47.532 12.077 -55.425 1.00 79.88 270 ASP A O 1
ATOM 2029 N N . ASN A 1 271 ? 49.091 13.069 -54.142 1.00 82.25 271 ASN A N 1
ATOM 2030 C CA . ASN A 1 271 ? 48.801 12.278 -52.953 1.00 82.25 271 ASN A CA 1
ATOM 2031 C C . ASN A 1 271 ? 47.370 12.530 -52.460 1.00 82.25 271 ASN A C 1
ATOM 2033 O O . ASN A 1 271 ? 46.618 11.580 -52.242 1.00 82.25 271 ASN A O 1
ATOM 2037 N N . VAL A 1 272 ? 46.947 13.794 -52.358 1.00 82.75 272 VAL A N 1
ATOM 2038 C CA . VAL A 1 272 ? 45.576 14.121 -51.936 1.00 82.75 272 VAL A CA 1
ATOM 2039 C C . VAL A 1 272 ? 44.541 13.530 -52.899 1.00 82.75 272 VAL A C 1
ATOM 2041 O O . VAL A 1 272 ? 43.545 12.973 -52.439 1.00 82.75 272 VAL A O 1
ATOM 2044 N N . ARG A 1 273 ? 44.790 13.559 -54.215 1.00 83.19 273 ARG A N 1
ATOM 2045 C CA . ARG A 1 273 ? 43.919 12.929 -55.226 1.00 83.19 273 ARG A CA 1
ATOM 2046 C C . ARG A 1 273 ? 43.845 11.417 -55.075 1.00 83.19 273 ARG A C 1
ATOM 2048 O O . ARG A 1 273 ? 42.748 10.864 -55.102 1.00 83.19 273 ARG A O 1
ATOM 2055 N N . ALA A 1 274 ? 44.984 10.757 -54.872 1.00 83.75 274 ALA A N 1
ATOM 2056 C CA . ALA A 1 274 ? 45.023 9.317 -54.643 1.00 83.75 274 ALA A CA 1
ATOM 2057 C C . ALA A 1 274 ? 44.200 8.927 -53.405 1.00 83.75 274 ALA A C 1
ATOM 2059 O O . ALA A 1 274 ? 43.448 7.955 -53.446 1.00 83.75 274 ALA A O 1
ATOM 2060 N N . GLN A 1 275 ? 44.276 9.720 -52.331 1.00 82.81 275 GLN A N 1
ATOM 2061 C CA . GLN A 1 275 ? 43.462 9.485 -51.138 1.00 82.81 275 GLN A CA 1
ATOM 2062 C C . GLN A 1 275 ? 41.984 9.797 -51.357 1.00 82.81 275 GLN A C 1
ATOM 2064 O O . GLN A 1 275 ? 41.141 9.058 -50.861 1.00 82.81 275 GLN A O 1
ATOM 2069 N N . ALA A 1 276 ? 41.658 10.826 -52.139 1.00 81.50 276 ALA A N 1
ATOM 2070 C CA . ALA A 1 276 ? 40.279 11.199 -52.439 1.00 81.50 276 ALA A CA 1
ATOM 2071 C C . ALA A 1 276 ? 39.507 10.151 -53.260 1.00 81.50 276 ALA A C 1
ATOM 2073 O O . ALA A 1 276 ? 38.283 10.233 -53.349 1.00 81.50 276 ALA A O 1
ATOM 2074 N N . GLY A 1 277 ? 40.209 9.192 -53.875 1.00 80.38 277 GLY A N 1
ATOM 2075 C CA . GLY A 1 277 ? 39.605 8.035 -54.538 1.00 80.38 277 GLY A CA 1
ATOM 2076 C C . GLY A 1 277 ? 39.201 6.907 -53.582 1.00 80.38 277 GLY A C 1
ATOM 2077 O O . GLY A 1 277 ? 38.409 6.054 -53.963 1.00 80.38 277 GLY A O 1
ATOM 2078 N N . GLN A 1 278 ? 39.730 6.892 -52.355 1.00 79.56 278 GLN A N 1
ATOM 2079 C CA . GLN A 1 278 ? 39.461 5.854 -51.347 1.00 79.56 278 GLN A CA 1
ATOM 2080 C C . GLN A 1 278 ? 38.732 6.406 -50.117 1.00 79.56 278 GLN A C 1
ATOM 2082 O O . GLN A 1 278 ? 38.045 5.676 -49.409 1.00 79.56 278 GLN A O 1
ATOM 2087 N N . HIS A 1 279 ? 38.880 7.701 -49.857 1.00 83.31 279 HIS A N 1
ATOM 2088 C CA . HIS A 1 279 ? 38.504 8.350 -48.613 1.00 83.31 279 HIS A CA 1
ATOM 2089 C C . HIS A 1 279 ? 37.939 9.739 -48.885 1.00 83.31 279 HIS A C 1
ATOM 2091 O O . HIS A 1 279 ? 38.416 10.446 -49.774 1.00 83.31 279 HIS A O 1
ATOM 2097 N N . ARG A 1 280 ? 36.985 10.193 -48.067 1.00 86.56 280 ARG A N 1
ATOM 2098 C CA . ARG A 1 280 ? 36.600 11.610 -48.085 1.00 86.56 280 ARG A CA 1
ATOM 2099 C C . ARG A 1 280 ? 37.731 12.474 -47.534 1.00 86.56 280 ARG A C 1
ATOM 2101 O O . ARG A 1 280 ? 38.349 12.134 -46.518 1.00 86.56 280 ARG A O 1
ATOM 2108 N N . ILE A 1 281 ? 37.964 13.608 -48.179 1.00 88.69 281 ILE A N 1
ATOM 2109 C CA . ILE A 1 281 ? 38.954 14.605 -47.787 1.00 88.69 281 ILE A CA 1
ATOM 2110 C C . ILE A 1 281 ? 38.274 15.663 -46.930 1.00 88.69 281 ILE A C 1
ATOM 2112 O O . ILE A 1 281 ? 37.332 16.307 -47.370 1.00 88.69 281 ILE A O 1
ATOM 2116 N N . ARG A 1 282 ? 38.770 15.888 -45.716 1.00 89.94 282 ARG A N 1
ATOM 2117 C CA . ARG A 1 282 ? 38.323 16.987 -44.859 1.00 89.94 282 ARG A CA 1
ATOM 2118 C C . ARG A 1 282 ? 39.339 18.121 -44.882 1.00 89.94 282 ARG A C 1
ATOM 2120 O O . ARG A 1 282 ? 40.524 17.898 -44.645 1.00 89.94 282 ARG A O 1
ATOM 2127 N N . VAL A 1 283 ? 38.858 19.332 -45.129 1.00 90.06 283 VAL A N 1
ATOM 2128 C CA . VAL A 1 283 ? 39.634 20.572 -45.143 1.00 90.06 283 VAL A CA 1
ATOM 2129 C C . VAL A 1 283 ? 39.176 21.433 -43.970 1.00 90.06 283 VAL A C 1
ATOM 2131 O O . VAL A 1 283 ? 38.086 22.000 -43.988 1.00 90.06 283 VAL A O 1
ATOM 2134 N N . GLU A 1 284 ? 40.000 21.507 -42.930 1.00 88.62 284 GLU A N 1
ATOM 2135 C CA . GLU A 1 284 ? 39.727 22.272 -41.712 1.00 88.62 284 GLU A CA 1
ATOM 2136 C C . GLU A 1 284 ? 40.443 23.618 -41.777 1.00 88.62 284 GLU A C 1
ATOM 2138 O O . GLU A 1 284 ? 41.670 23.665 -41.841 1.00 88.62 284 GLU A O 1
ATOM 2143 N N . GLY A 1 285 ? 39.695 24.716 -41.757 1.00 87.62 285 GLY A N 1
ATOM 2144 C CA . GLY A 1 285 ? 40.253 26.061 -41.668 1.00 87.62 285 GLY A CA 1
ATOM 2145 C C . GLY A 1 285 ? 40.366 26.525 -40.225 1.00 87.62 285 GLY A C 1
ATOM 2146 O O . GLY A 1 285 ? 39.480 26.255 -39.411 1.00 87.62 285 GLY A O 1
ATOM 2147 N N . PHE A 1 286 ? 41.425 27.270 -39.918 1.00 86.31 286 PHE A N 1
ATOM 2148 C CA . PHE A 1 286 ? 41.688 27.846 -38.600 1.00 86.31 286 PHE A CA 1
ATOM 2149 C C . PHE A 1 286 ? 41.768 29.372 -38.664 1.00 86.31 286 PHE A C 1
ATOM 2151 O O . PHE A 1 286 ? 42.165 29.968 -39.674 1.00 86.31 286 PHE A O 1
ATOM 2158 N N . ALA A 1 287 ? 41.386 30.008 -37.562 1.00 88.06 287 ALA A N 1
ATOM 2159 C CA . ALA A 1 287 ? 41.531 31.441 -37.374 1.00 88.06 287 ALA A CA 1
ATOM 2160 C C . ALA A 1 287 ? 42.999 31.806 -37.108 1.00 88.06 287 ALA A C 1
ATOM 2162 O O . ALA A 1 287 ? 43.764 31.021 -36.540 1.00 88.06 287 ALA A O 1
ATOM 2163 N N . GLN A 1 288 ? 43.394 33.004 -37.527 1.00 88.69 288 GLN A N 1
ATOM 2164 C CA . GLN A 1 288 ? 44.723 33.572 -37.343 1.00 88.69 288 GLN A CA 1
ATOM 2165 C C . GLN A 1 288 ? 44.647 34.838 -36.490 1.00 88.69 288 GLN A C 1
ATOM 2167 O O . GLN A 1 288 ? 43.635 35.540 -36.450 1.00 88.69 288 GLN A O 1
ATOM 2172 N N . THR A 1 289 ? 45.742 35.144 -35.797 1.00 83.38 289 THR A N 1
ATOM 2173 C CA . THR A 1 289 ? 45.855 36.375 -35.012 1.00 83.38 289 THR A CA 1
ATOM 2174 C C . THR A 1 289 ? 45.683 37.589 -35.928 1.00 83.38 289 THR A C 1
ATOM 2176 O O . THR A 1 289 ? 46.494 37.795 -36.828 1.00 83.38 289 THR A O 1
ATOM 2179 N N . GLY A 1 290 ? 44.643 38.392 -35.689 1.00 82.00 290 GLY A N 1
ATOM 2180 C CA . GLY A 1 290 ? 44.290 39.556 -36.513 1.00 82.00 290 GLY A CA 1
ATOM 2181 C C . GLY A 1 290 ? 42.983 39.413 -37.299 1.00 82.00 290 GLY A C 1
ATOM 2182 O O . GLY A 1 290 ? 42.544 40.391 -37.899 1.00 82.00 290 GLY A O 1
ATOM 2183 N N . ASP A 1 291 ? 42.342 38.242 -37.270 1.00 85.00 291 ASP A N 1
ATOM 2184 C CA . ASP A 1 291 ? 41.025 38.049 -37.882 1.00 85.00 291 ASP A CA 1
ATOM 2185 C C . ASP A 1 291 ? 39.928 38.795 -37.113 1.00 85.00 291 ASP A C 1
ATOM 2187 O O . ASP A 1 291 ? 39.810 38.656 -35.895 1.00 85.00 291 ASP A O 1
ATOM 2191 N N . GLY A 1 292 ? 39.107 39.566 -37.834 1.00 78.88 292 GLY A N 1
ATOM 2192 C CA . GLY A 1 292 ? 37.956 40.270 -37.257 1.00 78.88 292 GLY A CA 1
ATOM 2193 C C . GLY A 1 292 ? 36.811 39.329 -36.864 1.00 78.88 292 GLY A C 1
ATOM 2194 O O . GLY A 1 292 ? 36.238 39.484 -35.790 1.00 78.88 292 GLY A O 1
ATOM 2195 N N . ASP A 1 293 ? 36.524 38.329 -37.704 1.00 88.44 293 ASP A N 1
ATOM 2196 C CA . ASP A 1 293 ? 35.605 37.222 -37.415 1.00 88.44 293 ASP A CA 1
ATOM 2197 C C . ASP A 1 293 ? 36.348 35.883 -37.609 1.00 88.44 293 ASP A C 1
ATOM 2199 O O . ASP A 1 293 ? 36.585 35.465 -38.748 1.00 88.44 293 ASP A O 1
ATOM 2203 N N . PRO A 1 294 ? 36.732 35.198 -36.515 1.00 84.94 294 PRO A N 1
ATOM 2204 C CA . PRO A 1 294 ? 37.433 33.915 -36.568 1.00 84.94 294 PRO A CA 1
ATOM 2205 C C . PRO A 1 294 ? 36.679 32.820 -37.334 1.00 84.94 294 PRO A C 1
ATOM 2207 O O . PRO A 1 294 ? 37.301 31.991 -38.004 1.00 84.94 294 PRO A O 1
ATOM 2210 N N . GLY A 1 295 ? 35.346 32.799 -37.243 1.00 81.62 295 GLY A N 1
ATOM 2211 C CA . GLY A 1 295 ? 34.507 31.803 -37.901 1.00 81.62 295 GLY A CA 1
ATOM 2212 C C . GLY A 1 295 ? 34.533 31.993 -39.411 1.00 81.62 295 GLY A C 1
ATOM 2213 O O . GLY A 1 295 ? 34.919 31.076 -40.142 1.00 81.62 295 GLY A O 1
ATOM 2214 N N . GLN A 1 296 ? 34.216 33.205 -39.867 1.00 84.31 296 GLN A N 1
ATOM 2215 C CA . GLN A 1 296 ? 34.191 33.537 -41.290 1.00 84.31 296 GLN A CA 1
ATOM 2216 C C . GLN A 1 296 ? 35.582 33.428 -41.933 1.00 84.31 296 GLN A C 1
ATOM 2218 O O . GLN A 1 296 ? 35.730 32.790 -42.976 1.00 84.31 296 GLN A O 1
ATOM 2223 N N . ALA A 1 297 ? 36.622 33.954 -41.278 1.00 86.12 297 ALA A N 1
ATOM 2224 C CA . ALA A 1 297 ? 37.985 33.901 -41.803 1.00 86.12 297 ALA A CA 1
ATOM 2225 C C . ALA A 1 297 ? 38.497 32.457 -41.934 1.00 86.12 297 ALA A C 1
ATOM 2227 O O . ALA A 1 297 ? 39.156 32.106 -42.912 1.00 86.12 297 ALA A O 1
ATOM 2228 N N . SER A 1 298 ? 38.172 31.582 -40.977 1.00 86.44 298 SER A N 1
ATOM 2229 C CA . SER A 1 298 ? 38.537 30.166 -41.065 1.00 86.44 298 SER A CA 1
ATOM 2230 C C . SER A 1 298 ? 37.809 29.438 -42.207 1.00 86.44 298 SER A C 1
ATOM 2232 O O . SER A 1 298 ? 38.428 28.641 -42.913 1.00 86.44 298 SER A O 1
ATOM 2234 N N . LEU A 1 299 ? 36.534 29.762 -42.453 1.00 89.56 299 LEU A N 1
ATOM 2235 C CA . LEU A 1 299 ? 35.747 29.196 -43.551 1.00 89.56 299 LEU A CA 1
ATOM 2236 C C . LEU A 1 299 ? 36.308 29.584 -44.924 1.00 89.56 299 LEU A C 1
ATOM 2238 O O . LEU A 1 299 ? 36.496 28.722 -45.781 1.00 89.56 299 LEU A O 1
ATOM 2242 N N . GLU A 1 300 ? 36.604 30.868 -45.128 1.00 86.50 300 GLU A N 1
ATOM 2243 C CA . GLU A 1 300 ? 37.149 31.386 -46.388 1.00 86.50 300 GLU A CA 1
ATOM 2244 C C . GLU A 1 300 ? 38.474 30.701 -46.749 1.00 86.50 300 GLU A C 1
ATOM 2246 O O . GLU A 1 300 ? 38.680 30.275 -47.888 1.00 86.50 300 GLU A O 1
ATOM 2251 N N . ARG A 1 301 ? 39.352 30.494 -45.760 1.00 88.00 301 ARG A N 1
ATOM 2252 C CA . ARG A 1 301 ? 40.627 29.789 -45.957 1.00 88.00 301 ARG A CA 1
ATOM 2253 C C . ARG A 1 301 ? 40.444 28.330 -46.356 1.00 88.00 301 ARG A C 1
ATOM 2255 O O . ARG A 1 301 ? 41.158 27.846 -47.234 1.00 88.00 301 ARG A O 1
ATOM 2262 N N . ALA A 1 302 ? 39.502 27.633 -45.729 1.00 87.50 302 ALA A N 1
ATOM 2263 C CA . ALA A 1 302 ? 39.215 26.244 -46.061 1.00 87.50 302 ALA A CA 1
ATOM 2264 C C . ALA A 1 302 ? 38.593 26.110 -47.462 1.00 87.50 302 ALA A C 1
ATOM 2266 O O . ALA A 1 302 ? 39.007 25.246 -48.237 1.00 87.50 302 ALA A O 1
ATOM 2267 N N . ASN A 1 303 ? 37.674 27.012 -47.824 1.00 89.94 303 ASN A N 1
ATOM 2268 C CA . ASN A 1 303 ? 37.080 27.063 -49.162 1.00 89.94 303 ASN A CA 1
ATOM 2269 C C . ASN A 1 303 ? 38.131 27.311 -50.247 1.00 89.94 303 ASN A C 1
ATOM 2271 O O . ASN A 1 303 ? 38.118 26.631 -51.268 1.00 89.94 303 ASN A O 1
ATOM 2275 N N . LYS A 1 304 ? 39.110 28.181 -49.991 1.00 87.75 304 LYS A N 1
ATOM 2276 C CA . LYS A 1 304 ? 40.214 28.433 -50.925 1.00 87.75 304 LYS A CA 1
ATOM 2277 C C . LYS A 1 304 ? 41.031 27.175 -51.246 1.00 87.75 304 LYS A C 1
ATOM 2279 O O . LYS A 1 304 ? 41.384 26.921 -52.396 1.00 87.75 304 LYS A O 1
ATOM 2284 N N . VAL A 1 305 ? 41.324 26.355 -50.235 1.00 86.38 305 VAL A N 1
ATOM 2285 C CA . VAL A 1 305 ? 42.027 25.076 -50.443 1.00 86.38 305 VAL A CA 1
ATOM 2286 C C . VAL A 1 305 ? 41.130 24.076 -51.164 1.00 86.38 305 VAL A C 1
ATOM 2288 O O . VAL A 1 305 ? 41.597 23.409 -52.084 1.00 86.38 305 VAL A O 1
ATOM 2291 N N . LYS A 1 306 ? 39.842 24.003 -50.807 1.00 88.88 306 LYS A N 1
ATOM 2292 C CA . LYS A 1 306 ? 38.857 23.179 -51.519 1.00 88.88 306 LYS A CA 1
ATOM 2293 C C . LYS A 1 306 ? 38.809 23.526 -53.011 1.00 88.88 306 LYS A C 1
ATOM 2295 O O . LYS A 1 306 ? 38.935 22.624 -53.831 1.00 88.88 306 LYS A O 1
ATOM 2300 N N . GLU A 1 307 ? 38.672 24.800 -53.369 1.00 87.88 307 GLU A N 1
ATOM 2301 C CA . GLU A 1 307 ? 38.621 25.253 -54.766 1.00 87.88 307 GLU A CA 1
ATOM 2302 C C . GLU A 1 307 ? 39.863 24.812 -55.542 1.00 87.88 307 GLU A C 1
ATOM 2304 O O . GLU A 1 307 ? 39.755 24.304 -56.660 1.00 87.88 307 GLU A O 1
ATOM 2309 N N . LYS A 1 308 ? 41.045 24.916 -54.923 1.00 84.81 308 LYS A N 1
ATOM 2310 C CA . LYS A 1 308 ? 42.285 24.442 -55.537 1.00 84.81 308 LYS A CA 1
ATOM 2311 C C . LYS A 1 308 ? 42.308 22.923 -55.712 1.00 84.81 308 LYS A C 1
ATOM 2313 O O . LYS A 1 308 ? 42.726 22.453 -56.765 1.00 84.81 308 LYS A O 1
ATOM 2318 N N . LEU A 1 309 ? 41.860 22.151 -54.722 1.00 86.25 309 LEU A N 1
ATOM 2319 C CA . LEU A 1 309 ? 41.772 20.690 -54.823 1.00 86.25 309 LEU A CA 1
ATOM 2320 C C . LEU A 1 309 ? 40.815 20.259 -55.943 1.00 86.25 309 LEU A C 1
ATOM 2322 O O . LEU A 1 309 ? 41.160 19.372 -56.725 1.00 86.25 309 LEU A O 1
ATOM 2326 N N . VAL A 1 310 ? 39.666 20.929 -56.069 1.00 86.25 310 VAL A N 1
ATOM 2327 C CA . VAL A 1 310 ? 38.710 20.703 -57.164 1.00 86.25 310 VAL A CA 1
ATOM 2328 C C . VAL A 1 310 ? 39.337 21.043 -58.514 1.00 86.25 310 VAL A C 1
ATOM 2330 O O . VAL A 1 310 ? 39.271 20.234 -59.437 1.00 86.25 310 VAL A O 1
ATOM 2333 N N . ALA A 1 311 ? 40.021 22.186 -58.624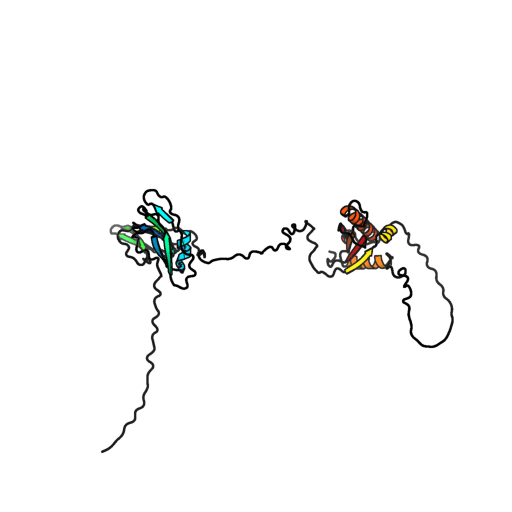 1.00 84.19 311 ALA A N 1
ATOM 2334 C CA . ALA A 1 311 ? 40.724 22.580 -59.846 1.00 84.19 311 ALA A CA 1
ATOM 2335 C C . ALA A 1 311 ? 41.834 21.590 -60.244 1.00 84.19 311 ALA A C 1
ATOM 2337 O O . ALA A 1 311 ? 42.101 21.406 -61.429 1.00 84.19 311 ALA A O 1
ATOM 2338 N N . MET A 1 312 ? 42.457 20.927 -59.266 1.00 80.25 312 MET A N 1
ATOM 2339 C CA . MET A 1 312 ? 43.453 19.880 -59.498 1.00 80.25 312 MET A CA 1
ATOM 2340 C C . MET A 1 312 ? 42.821 18.501 -59.758 1.00 80.25 312 MET A C 1
ATOM 2342 O O . MET A 1 312 ? 43.550 17.555 -60.037 1.00 80.25 312 MET A O 1
ATOM 2346 N N . GLY A 1 313 ? 41.493 18.357 -59.726 1.00 80.88 313 GLY A N 1
ATOM 2347 C CA . GLY A 1 313 ? 40.787 17.130 -60.111 1.00 80.88 313 GLY A CA 1
ATOM 2348 C C . GLY A 1 313 ? 40.313 16.246 -58.954 1.00 80.88 313 GLY A C 1
ATOM 2349 O O . GLY A 1 313 ? 39.966 15.091 -59.188 1.00 80.88 313 GLY A O 1
ATOM 2350 N N . VAL A 1 314 ? 40.283 16.748 -57.715 1.00 86.38 314 VAL A N 1
ATOM 2351 C CA . VAL A 1 314 ? 39.577 16.074 -56.613 1.00 86.38 314 VAL A CA 1
ATOM 2352 C C . VAL A 1 314 ? 38.063 16.295 -56.780 1.00 86.38 314 VAL A C 1
ATOM 2354 O O . VAL A 1 314 ? 37.645 17.449 -56.879 1.00 86.38 314 VAL A O 1
ATOM 2357 N N . PRO A 1 315 ? 37.214 15.249 -56.797 1.00 85.62 315 PRO A N 1
ATOM 2358 C CA . PRO A 1 315 ? 35.768 15.427 -56.921 1.00 85.62 315 PRO A CA 1
ATOM 2359 C C . PRO A 1 315 ? 35.195 16.256 -55.767 1.00 85.62 315 PRO A C 1
ATOM 2361 O O . PRO A 1 315 ? 35.427 15.936 -54.603 1.00 85.62 315 PRO A O 1
ATOM 2364 N N . ASP A 1 316 ? 34.398 17.281 -56.082 1.00 85.00 316 ASP A N 1
ATOM 2365 C CA . ASP A 1 316 ? 33.811 18.187 -55.083 1.00 85.00 316 ASP A CA 1
ATOM 2366 C C . ASP A 1 316 ? 32.988 17.440 -54.016 1.00 85.00 316 ASP A C 1
ATOM 2368 O O . ASP A 1 316 ? 33.097 17.709 -52.821 1.00 85.00 316 ASP A O 1
ATOM 2372 N N . GLY A 1 317 ? 32.240 16.415 -54.440 1.00 85.12 317 GLY A N 1
ATOM 2373 C CA . GLY A 1 317 ? 31.448 15.559 -53.552 1.00 85.12 317 GLY A CA 1
ATOM 2374 C C . GLY A 1 317 ? 32.265 14.765 -52.527 1.00 85.12 317 GLY A C 1
ATOM 2375 O O . GLY A 1 317 ? 31.685 14.282 -51.553 1.00 85.12 317 GLY A O 1
ATOM 2376 N N . ASN A 1 318 ? 33.587 14.664 -52.698 1.00 87.62 318 ASN A N 1
ATOM 2377 C CA . ASN A 1 318 ? 34.497 13.948 -51.799 1.00 87.62 318 ASN A CA 1
ATOM 2378 C C . ASN A 1 318 ? 35.221 14.887 -50.827 1.00 87.62 318 ASN A C 1
ATOM 2380 O O . ASN A 1 318 ? 36.048 14.411 -50.051 1.00 87.62 318 ASN A O 1
ATOM 2384 N N . ILE A 1 319 ? 34.940 16.195 -50.864 1.00 87.88 319 ILE A N 1
ATOM 2385 C CA . ILE A 1 319 ? 35.600 17.197 -50.026 1.00 87.88 319 ILE A CA 1
ATOM 2386 C C . ILE A 1 319 ? 34.607 17.787 -49.023 1.00 87.88 319 ILE A C 1
ATOM 2388 O O . ILE A 1 319 ? 33.632 18.435 -49.398 1.00 87.88 319 ILE A O 1
ATOM 2392 N N . ASP A 1 320 ? 34.911 17.642 -47.738 1.00 90.12 320 ASP A N 1
ATOM 2393 C CA . ASP A 1 320 ? 34.186 18.271 -46.640 1.00 90.12 320 ASP A CA 1
ATOM 2394 C C . ASP A 1 320 ? 34.968 19.477 -46.120 1.00 90.12 320 ASP A C 1
ATOM 2396 O O . ASP A 1 320 ? 36.129 19.357 -45.726 1.00 90.12 320 ASP A O 1
ATOM 2400 N N . VAL A 1 321 ? 34.328 20.643 -46.078 1.00 88.69 321 VAL A N 1
ATOM 2401 C CA . VAL A 1 321 ? 34.927 21.869 -45.536 1.00 88.69 321 VAL A CA 1
ATOM 2402 C C . VAL A 1 321 ? 34.427 22.114 -44.123 1.00 88.69 321 VAL A C 1
ATOM 2404 O O . VAL A 1 321 ? 33.226 22.066 -43.863 1.00 88.69 321 VAL A O 1
ATOM 2407 N N . VAL A 1 322 ? 35.353 22.408 -43.212 1.00 89.62 322 VAL A N 1
ATOM 2408 C CA . VAL A 1 322 ? 35.057 22.692 -41.808 1.00 89.62 322 VAL A CA 1
ATOM 2409 C C . VAL A 1 322 ? 35.690 24.019 -41.409 1.00 89.62 322 VAL A C 1
ATOM 2411 O O . VAL A 1 322 ? 36.908 24.183 -41.460 1.00 89.62 322 VAL A O 1
ATOM 2414 N N . ALA A 1 323 ? 34.861 24.958 -40.959 1.00 87.44 323 ALA A N 1
ATOM 2415 C CA . ALA A 1 323 ? 35.307 26.180 -40.303 1.00 87.44 323 ALA A CA 1
ATOM 2416 C C . ALA A 1 323 ? 35.430 25.915 -38.802 1.00 87.44 323 ALA A C 1
ATOM 2418 O O . ALA A 1 323 ? 34.425 25.705 -38.126 1.00 87.44 323 ALA A O 1
ATOM 2419 N N . THR A 1 324 ? 36.653 25.877 -38.275 1.00 83.56 324 THR A N 1
ATOM 2420 C CA . THR A 1 324 ? 36.845 25.562 -36.851 1.00 83.56 324 THR A CA 1
ATOM 2421 C C . THR A 1 324 ? 36.611 26.774 -35.952 1.00 83.56 324 THR A C 1
ATOM 2423 O O . THR A 1 324 ? 36.273 26.602 -34.785 1.00 83.56 324 THR A O 1
ATOM 2426 N N . GLY A 1 325 ? 36.834 27.995 -36.457 1.00 78.06 325 GLY A N 1
ATOM 2427 C CA . GLY A 1 325 ? 36.852 29.222 -35.650 1.00 78.06 325 GLY A CA 1
ATOM 2428 C C . GLY A 1 325 ? 37.934 29.248 -34.557 1.00 78.06 325 GLY A C 1
ATOM 2429 O O . GLY A 1 325 ? 38.007 30.203 -33.787 1.00 78.06 325 GLY A O 1
ATOM 2430 N N . GLN A 1 326 ? 38.775 28.212 -34.473 1.00 83.62 326 GLN A N 1
ATOM 2431 C CA . GLN A 1 326 ? 39.809 28.063 -33.457 1.00 83.62 326 GLN A CA 1
ATOM 2432 C C . GLN A 1 326 ? 41.136 28.622 -33.957 1.00 83.62 326 GLN A C 1
ATOM 2434 O O . GLN A 1 326 ? 41.475 28.505 -35.135 1.00 83.62 326 GLN A O 1
ATOM 2439 N N . PHE A 1 327 ? 41.912 29.196 -33.040 1.00 81.88 327 PHE A N 1
ATOM 2440 C CA . PHE A 1 327 ? 43.246 29.699 -33.342 1.00 81.88 327 PHE A CA 1
ATOM 2441 C C . PHE A 1 327 ? 44.253 28.554 -33.405 1.00 81.88 327 PHE A C 1
ATOM 2443 O O . PHE A 1 327 ? 44.371 27.764 -32.469 1.00 81.88 327 PHE A O 1
ATOM 2450 N N . ASN A 1 328 ? 45.008 28.487 -34.498 1.00 78.44 328 ASN A N 1
ATOM 2451 C CA . ASN A 1 328 ? 46.061 27.496 -34.687 1.00 78.44 328 ASN A CA 1
ATOM 2452 C C . ASN A 1 328 ? 47.212 28.096 -35.511 1.00 78.44 328 ASN A C 1
ATOM 2454 O O . ASN A 1 328 ? 47.044 29.082 -36.226 1.00 78.44 328 ASN A O 1
ATOM 2458 N N . ARG A 1 329 ? 48.405 27.507 -35.399 1.00 79.06 329 ARG A N 1
ATOM 2459 C CA . ARG A 1 329 ? 49.601 27.942 -36.133 1.00 79.06 329 ARG A CA 1
ATOM 2460 C C . ARG A 1 329 ? 49.479 27.703 -37.641 1.00 79.06 329 ARG A C 1
ATOM 2462 O O . ARG A 1 329 ? 50.059 28.446 -38.429 1.00 79.06 329 ARG A O 1
ATOM 2469 N N . GLU A 1 330 ? 48.778 26.649 -38.038 1.00 78.69 330 GLU A N 1
ATOM 2470 C CA . GLU A 1 330 ? 48.407 26.406 -39.432 1.00 78.69 330 GLU A CA 1
ATOM 2471 C C . GLU A 1 330 ? 47.099 27.118 -39.770 1.00 78.69 330 GLU A C 1
ATOM 2473 O O . GLU A 1 330 ? 46.222 27.255 -38.923 1.00 78.69 330 GLU A O 1
ATOM 2478 N N . ALA A 1 331 ? 46.981 27.574 -41.011 1.00 83.19 331 ALA A N 1
ATOM 2479 C CA . ALA A 1 331 ? 45.783 28.221 -41.523 1.00 83.19 331 ALA A CA 1
ATOM 2480 C C . ALA A 1 331 ? 44.750 27.201 -42.008 1.00 83.19 331 ALA A C 1
ATOM 2482 O O . ALA A 1 331 ? 43.551 27.434 -41.866 1.00 83.19 331 ALA A O 1
ATOM 2483 N N . VAL A 1 332 ? 45.213 26.082 -42.575 1.00 84.88 332 VAL A N 1
ATOM 2484 C CA . VAL A 1 332 ? 44.360 24.983 -43.037 1.00 84.88 332 VAL A CA 1
ATOM 2485 C C . VAL A 1 332 ? 45.035 23.643 -42.758 1.00 84.88 332 VAL A C 1
ATOM 2487 O O . VAL A 1 332 ? 46.246 23.504 -42.931 1.00 84.88 332 VAL A O 1
ATOM 2490 N N . ARG A 1 333 ? 44.249 22.640 -42.370 1.00 85.25 333 ARG A N 1
ATOM 2491 C CA . ARG A 1 333 ? 44.667 21.241 -42.254 1.00 85.25 333 ARG A CA 1
ATOM 2492 C C . ARG A 1 333 ? 43.842 20.378 -43.200 1.00 85.25 333 ARG A C 1
ATOM 2494 O O . ARG A 1 333 ? 42.618 20.460 -43.208 1.00 85.25 333 ARG A O 1
ATOM 2501 N N . VAL A 1 334 ? 44.514 19.536 -43.979 1.00 83.81 334 VAL A N 1
ATOM 2502 C CA . VAL A 1 334 ? 43.884 18.595 -44.912 1.00 83.81 334 VAL A CA 1
ATOM 2503 C C . VAL A 1 334 ? 44.041 17.178 -44.377 1.00 83.81 334 VAL A C 1
ATOM 2505 O O . VAL A 1 334 ? 45.138 16.752 -44.011 1.00 83.81 334 VAL A O 1
ATOM 2508 N N . LEU A 1 335 ? 42.934 16.446 -44.325 1.00 85.44 335 LEU A N 1
ATOM 2509 C CA . LEU A 1 335 ? 42.801 15.159 -43.657 1.00 85.44 335 LEU A CA 1
ATOM 2510 C C . LEU A 1 335 ? 42.118 14.142 -44.579 1.00 85.44 335 LEU A C 1
ATOM 2512 O O . LEU A 1 335 ? 41.150 14.482 -45.250 1.00 85.44 335 LEU A O 1
ATOM 2516 N N . ALA A 1 336 ? 42.560 12.884 -44.564 1.00 83.44 336 ALA A N 1
ATOM 2517 C CA . ALA A 1 336 ? 41.781 11.765 -45.098 1.00 83.44 336 ALA A CA 1
ATOM 2518 C C . ALA A 1 336 ? 40.936 11.159 -43.974 1.00 83.44 336 ALA A C 1
ATOM 2520 O O . ALA A 1 336 ? 41.469 10.787 -42.923 1.00 83.44 336 ALA A O 1
ATOM 2521 N N . THR A 1 337 ? 39.631 11.048 -44.196 1.00 79.19 337 THR A N 1
ATOM 2522 C CA . THR A 1 337 ? 38.699 10.420 -43.253 1.00 79.19 337 THR A CA 1
ATOM 2523 C C . THR A 1 337 ? 38.449 8.960 -43.634 1.00 79.19 337 THR A C 1
ATOM 2525 O O . THR A 1 337 ? 38.474 8.612 -44.805 1.00 79.19 337 THR A O 1
ATOM 2528 N N . GLU A 1 338 ? 38.168 8.087 -42.665 1.00 67.94 338 GLU A N 1
ATOM 2529 C CA . GLU A 1 338 ? 37.846 6.671 -42.940 1.00 67.94 338 GLU A CA 1
ATOM 2530 C C . GLU A 1 338 ? 36.476 6.465 -43.617 1.00 67.94 338 GLU A C 1
ATOM 2532 O O . GLU A 1 338 ? 36.091 5.331 -43.878 1.00 67.94 338 GLU A O 1
ATOM 2537 N N . GLN A 1 339 ? 35.718 7.531 -43.898 1.00 64.62 339 GLN A N 1
ATOM 2538 C CA . GLN A 1 339 ? 34.512 7.404 -44.711 1.00 64.62 339 GLN A CA 1
ATOM 2539 C C . GLN A 1 339 ? 34.925 7.114 -46.154 1.00 64.62 339 GLN A C 1
ATOM 2541 O O . GLN A 1 339 ? 35.518 7.967 -46.818 1.00 64.62 339 GLN A O 1
ATOM 2546 N N . GLU A 1 340 ? 34.629 5.899 -46.611 1.00 63.41 340 GLU A N 1
ATOM 2547 C CA . GLU A 1 340 ? 34.783 5.515 -48.010 1.00 63.41 340 GLU A CA 1
ATOM 2548 C C . GLU A 1 340 ? 33.853 6.358 -48.885 1.00 63.41 340 GLU A C 1
ATOM 2550 O O . GLU A 1 340 ? 32.760 6.768 -48.479 1.00 63.41 340 GLU A O 1
ATOM 2555 N N . VAL A 1 341 ? 34.329 6.663 -50.086 1.00 64.12 341 VAL A N 1
ATOM 2556 C CA . VAL A 1 341 ? 33.519 7.320 -51.109 1.00 64.12 341 VAL A CA 1
ATOM 2557 C C . VAL A 1 341 ? 32.472 6.307 -51.584 1.00 64.12 341 VAL A C 1
ATOM 2559 O O . VAL A 1 341 ? 32.831 5.173 -51.896 1.00 64.12 341 VAL A O 1
ATOM 2562 N N . ALA A 1 342 ? 31.196 6.700 -51.577 1.00 53.88 342 ALA A N 1
ATOM 2563 C CA . ALA A 1 342 ? 30.081 5.869 -52.040 1.00 53.88 342 ALA A CA 1
ATOM 2564 C C . ALA A 1 342 ? 30.039 5.750 -53.570 1.00 53.88 342 ALA A C 1
ATOM 2566 O O . ALA A 1 342 ? 30.423 6.731 -54.248 1.00 53.88 342 ALA A O 1
#

Radius of gyration: 46.3 Å; chains: 1; bounding box: 134×116×104 Å

Foldseek 3Di:
DDDDDDDDDDPDDPDPPPPPPPPQDDAKDFPQKAWAEWEAEQQFKIKTKIKGQDPDQKGKIKAFPQWVQQFVVFKWKAAPVPRHTDDFDFDLDPDPDRIGIGIGGHDPHGHIIIIMTMTGAHGWDKDWDWDQDPPGDIDIDIDTHGDDSNPDDPPNHHYHYYHDPDDDDDDDPSDDDDDDDDDDDPPDDPDPDPPDPDPPPPDDPDPWAWLDFAAPVLLVVLPDDPPDDDDDDDDDDDDDDDDDDDDDDDDDDDPPPPPPDPHPDPVSLVVLQVLLQFFQKEKWFAAEPPDPQLQVQRQVSSVSVLVSSVVSPRDNVSYHYHRPSHHDRTGMIMTGDNDTDD